Protein AF-A0A7W1MZ88-F1 (afdb_monomer)

Sequence (192 aa):
MRARLLCVLTLPLAVAVLVAGCGGGEGIPPKTAAALVSNLDSVQRGVREGECERTQPTLRRLEQRVRALPSDVNRDVQATLGRGVRKLEQLFKAECKQKPEPVPEPEPEPVAPPPVVTAPEPEPTEPEPEEPTVTEPEEPKPEEPKEPKEPKPEEPKEPKPEEPKEPKPEEPKEPKAGAEGAKGAEGRQANR

Secondary structure (DSSP, 8-state):
--------S-------S-STTS-SS-PPPHHHHHHHHHHHHHHHHHHHTT-HHHHHHHHHHHHHHHHTS-TTS-HHHHHHHHHHHHHHHHHHHHHHHS----PPP-PPPP-PPPP--PPPPPPP-PPPPPPP--PPPPPPP----------------PPP-----PPPPPPPPPP-----------------

Structure (mmCIF, N/CA/C/O backbone):
data_AF-A0A7W1MZ88-F1
#
_entry.id   AF-A0A7W1MZ88-F1
#
loop_
_atom_site.group_PDB
_atom_site.id
_atom_site.type_symbol
_atom_site.label_atom_id
_atom_site.label_alt_id
_atom_site.label_comp_id
_atom_site.label_asym_id
_atom_site.label_entity_id
_atom_site.label_seq_id
_atom_site.pdbx_PDB_ins_code
_atom_site.Cartn_x
_atom_site.Cartn_y
_atom_site.Cartn_z
_atom_site.occupancy
_atom_site.B_iso_or_equiv
_atom_site.auth_seq_id
_atom_site.auth_comp_id
_atom_site.auth_asym_id
_atom_site.auth_atom_id
_atom_site.pdbx_PDB_model_num
ATOM 1 N N . MET A 1 1 ? -27.934 -17.146 24.568 1.00 36.56 1 MET A N 1
ATOM 2 C CA . MET A 1 1 ? -27.239 -18.066 23.638 1.00 36.56 1 MET A CA 1
ATOM 3 C C . MET A 1 1 ? -26.397 -17.197 22.692 1.00 36.56 1 MET A C 1
ATOM 5 O O . MET A 1 1 ? -26.927 -16.724 21.705 1.00 36.56 1 MET A O 1
ATOM 9 N N . ARG A 1 2 ? -25.228 -16.643 23.047 1.00 50.72 2 ARG A N 1
ATOM 10 C CA . ARG A 1 2 ? -23.899 -17.251 23.289 1.00 50.72 2 ARG A CA 1
ATOM 11 C C . ARG A 1 2 ? -23.560 -18.410 22.341 1.00 50.72 2 ARG A C 1
ATOM 13 O O . ARG A 1 2 ? -23.604 -19.563 22.737 1.00 50.72 2 ARG A O 1
ATOM 20 N N . ALA A 1 3 ? -23.236 -18.055 21.099 1.00 45.94 3 ALA A N 1
ATOM 21 C CA . ALA A 1 3 ? -22.536 -18.902 20.132 1.00 45.94 3 ALA A CA 1
ATOM 22 C C . ALA A 1 3 ? -21.630 -18.027 19.247 1.00 45.94 3 ALA A C 1
ATOM 24 O O . ALA A 1 3 ? -21.816 -17.902 18.041 1.00 45.94 3 ALA A O 1
ATOM 25 N N . ARG A 1 4 ? -20.677 -17.346 19.882 1.00 62.78 4 ARG A N 1
ATOM 26 C CA . ARG A 1 4 ? -19.491 -16.786 19.233 1.00 62.78 4 ARG A CA 1
ATOM 27 C C . ARG A 1 4 ? -18.365 -16.860 20.242 1.00 62.78 4 ARG A C 1
ATOM 29 O O 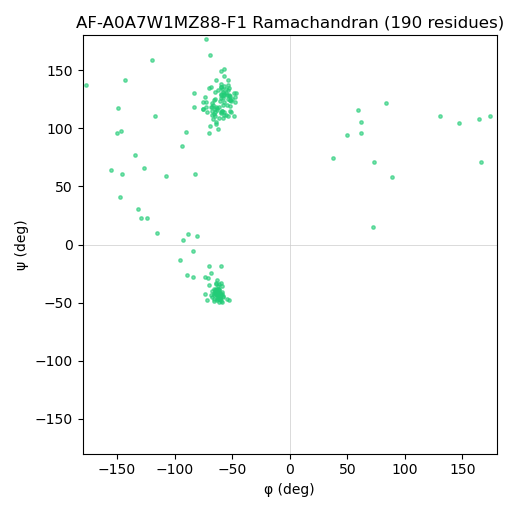. ARG A 1 4 ? -18.314 -16.030 21.135 1.00 62.78 4 ARG A O 1
ATOM 36 N N . LEU A 1 5 ? -17.550 -17.894 20.128 1.00 60.56 5 LEU A N 1
ATOM 37 C CA . LEU A 1 5 ? -16.112 -17.885 20.380 1.00 60.56 5 LEU A CA 1
ATOM 38 C C . LEU A 1 5 ? -15.668 -19.336 20.251 1.00 60.56 5 LEU A C 1
ATOM 40 O O . LEU A 1 5 ? -16.089 -20.155 21.057 1.00 60.56 5 LEU A O 1
ATOM 44 N N . LEU A 1 6 ? -14.917 -19.626 19.191 1.00 52.12 6 LEU A N 1
ATOM 45 C CA . LEU A 1 6 ? -13.893 -20.671 19.058 1.00 52.12 6 LEU A CA 1
ATOM 46 C C . LEU A 1 6 ? -13.585 -20.825 17.558 1.00 52.12 6 LEU A C 1
ATOM 48 O O . LEU A 1 6 ? -13.976 -21.787 16.914 1.00 52.12 6 LEU A O 1
ATOM 52 N N . CYS A 1 7 ? -12.920 -19.818 16.989 1.00 44.38 7 CYS A N 1
ATOM 53 C CA . CYS A 1 7 ? -12.215 -19.930 15.705 1.00 44.38 7 CYS A CA 1
ATOM 54 C C . CYS A 1 7 ? -10.975 -19.019 15.709 1.00 44.38 7 CYS A C 1
ATOM 56 O O . CYS A 1 7 ? -10.684 -18.327 14.741 1.00 44.38 7 CYS A O 1
ATOM 58 N N . VAL A 1 8 ? -10.258 -18.980 16.834 1.00 58.03 8 VAL A N 1
ATOM 59 C CA . VAL A 1 8 ? -8.917 -18.390 16.911 1.00 58.03 8 VAL A CA 1
ATOM 60 C C . VAL A 1 8 ? -8.049 -19.370 17.686 1.00 58.03 8 VAL A C 1
ATOM 62 O O . VAL A 1 8 ? -7.825 -19.212 18.878 1.00 58.03 8 VAL A O 1
ATOM 65 N N . LEU A 1 9 ? -7.637 -20.446 17.024 1.00 53.53 9 LEU A N 1
ATOM 66 C CA . LEU A 1 9 ? -6.569 -21.314 17.504 1.00 53.53 9 LEU A CA 1
ATOM 67 C C . LEU A 1 9 ? -5.853 -21.897 16.283 1.00 53.53 9 LEU A C 1
ATOM 69 O O . LEU A 1 9 ? -6.450 -22.583 15.459 1.00 53.53 9 LEU A O 1
ATOM 73 N N . THR A 1 10 ? -4.571 -21.542 16.203 1.00 50.00 10 THR A N 1
ATOM 74 C CA . THR A 1 10 ? -3.490 -22.172 15.434 1.00 50.00 10 THR A CA 1
ATOM 75 C C . THR A 1 10 ? -3.611 -22.215 13.908 1.00 50.00 10 THR A C 1
ATOM 77 O O . THR A 1 10 ? -4.097 -23.185 13.337 1.00 50.00 10 THR A O 1
ATOM 80 N N . LEU A 1 11 ? -2.987 -21.237 13.241 1.00 47.12 11 LEU A N 1
ATOM 81 C CA . LEU A 1 11 ? -2.369 -21.477 11.932 1.00 47.12 11 LEU A CA 1
ATOM 82 C C . LEU A 1 11 ? -0.888 -21.034 11.919 1.00 47.12 11 LEU A C 1
ATOM 84 O O . LEU A 1 11 ? -0.546 -20.072 11.232 1.00 47.12 11 LEU A O 1
ATOM 88 N N . PRO A 1 12 ? 0.019 -21.676 12.684 1.00 55.66 12 PRO A N 1
ATOM 89 C CA . PRO A 1 12 ? 1.445 -21.459 12.534 1.00 55.66 12 PRO A CA 1
ATOM 90 C C . PRO A 1 12 ? 1.985 -22.531 11.585 1.00 55.66 12 PRO A C 1
ATOM 92 O O . PRO A 1 12 ? 2.404 -23.576 12.053 1.00 55.66 12 PRO A O 1
ATOM 95 N N . LEU A 1 13 ? 1.918 -22.339 10.265 1.00 51.78 13 LEU A N 1
ATOM 96 C CA . LEU A 1 13 ? 2.792 -23.027 9.299 1.00 51.78 13 LEU A CA 1
ATOM 97 C C . LEU A 1 13 ? 2.496 -22.527 7.876 1.00 51.78 13 LEU A C 1
ATOM 99 O O . LEU A 1 13 ? 1.339 -22.433 7.484 1.00 51.78 13 LEU A O 1
ATOM 103 N N . ALA A 1 14 ? 3.562 -22.300 7.103 1.00 49.44 14 ALA A N 1
ATOM 104 C CA . ALA A 1 14 ? 3.593 -21.990 5.666 1.00 49.44 14 ALA A CA 1
ATOM 105 C C . ALA A 1 14 ? 3.506 -20.508 5.231 1.00 49.44 14 ALA A C 1
ATOM 107 O O . ALA A 1 14 ? 2.707 -20.144 4.374 1.00 49.44 14 ALA A O 1
ATOM 108 N N . VAL A 1 15 ? 4.444 -19.670 5.692 1.00 53.75 15 VAL A N 1
ATOM 109 C CA . VAL A 1 15 ? 4.858 -18.456 4.946 1.00 53.75 15 VAL A CA 1
ATOM 110 C C . VAL A 1 15 ? 6.259 -18.673 4.360 1.00 53.75 15 VAL A C 1
ATOM 112 O O . VAL A 1 15 ? 7.204 -17.968 4.683 1.00 53.75 15 VAL A O 1
ATOM 115 N N . ALA A 1 16 ? 6.412 -19.699 3.519 1.00 54.75 16 ALA A N 1
ATOM 116 C CA . ALA A 1 16 ? 7.672 -19.995 2.822 1.00 54.75 16 ALA A CA 1
ATOM 117 C C . ALA A 1 16 ? 7.498 -20.194 1.301 1.00 54.75 16 ALA A C 1
ATOM 119 O O . ALA A 1 16 ? 8.321 -20.849 0.673 1.00 54.75 16 ALA A 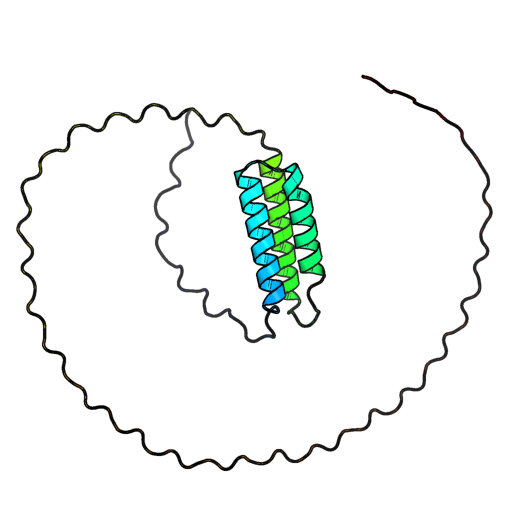O 1
ATOM 120 N N . VAL A 1 17 ? 6.433 -19.653 0.684 1.00 52.03 17 VAL A N 1
ATOM 121 C CA . VAL A 1 17 ? 6.152 -19.867 -0.759 1.00 52.03 17 VAL A CA 1
ATOM 122 C C . VAL A 1 17 ? 5.824 -18.575 -1.530 1.00 52.03 17 VAL A C 1
ATOM 124 O O . VAL A 1 17 ? 5.094 -18.598 -2.510 1.00 52.03 17 VAL A O 1
ATOM 127 N N . LEU A 1 18 ? 6.368 -17.415 -1.145 1.00 50.66 18 LEU A N 1
ATOM 128 C CA . LEU A 1 18 ? 6.154 -16.165 -1.909 1.00 50.66 18 LEU A CA 1
ATOM 129 C C . LEU A 1 18 ? 7.436 -15.456 -2.367 1.00 50.66 18 LEU A C 1
ATOM 131 O O . LEU A 1 18 ? 7.402 -14.269 -2.670 1.00 50.66 18 LEU A O 1
ATOM 135 N N . VAL A 1 19 ? 8.559 -16.172 -2.489 1.00 50.56 19 VAL A N 1
ATOM 136 C CA . VAL A 1 19 ? 9.793 -15.589 -3.061 1.00 50.56 19 VAL A CA 1
ATOM 137 C C . VAL A 1 19 ? 9.944 -15.880 -4.565 1.00 50.56 19 VAL A C 1
ATOM 139 O O . VAL A 1 19 ? 10.683 -15.187 -5.251 1.00 50.56 19 VAL A O 1
ATOM 142 N N . ALA A 1 20 ? 9.166 -16.805 -5.140 1.00 46.00 20 ALA A N 1
ATOM 143 C CA . ALA A 1 20 ? 9.230 -17.123 -6.577 1.00 46.00 20 ALA A CA 1
ATOM 144 C C . ALA A 1 20 ? 8.460 -16.142 -7.495 1.00 46.00 20 ALA A C 1
ATOM 146 O O . ALA A 1 20 ? 8.331 -16.387 -8.690 1.00 46.00 20 ALA A O 1
ATOM 147 N N . GLY A 1 21 ? 7.934 -15.036 -6.957 1.00 46.53 21 GLY A N 1
ATOM 148 C CA . GLY A 1 21 ? 7.133 -14.054 -7.703 1.00 46.53 21 GLY A CA 1
ATOM 149 C C . GLY A 1 21 ? 7.753 -12.661 -7.822 1.00 46.53 21 GLY A C 1
ATOM 150 O O . GLY A 1 21 ? 7.061 -11.732 -8.239 1.00 46.53 21 GLY A O 1
ATOM 151 N N . CYS A 1 22 ? 9.019 -12.476 -7.434 1.00 51.16 22 CYS A N 1
ATOM 152 C CA . CYS A 1 22 ? 9.681 -11.180 -7.550 1.00 51.16 22 CYS A CA 1
ATOM 153 C C . CYS A 1 22 ? 10.377 -11.049 -8.913 1.00 51.16 22 CYS A C 1
ATOM 155 O O . CYS A 1 22 ? 11.501 -11.498 -9.097 1.00 51.16 22 CYS A O 1
ATOM 157 N N . GLY A 1 23 ? 9.688 -10.408 -9.859 1.00 51.81 23 GLY A N 1
ATOM 158 C CA . GLY A 1 23 ? 10.332 -9.445 -10.755 1.00 51.81 23 GLY A CA 1
ATOM 159 C C . GLY A 1 23 ? 11.249 -9.996 -11.847 1.00 51.81 23 GLY A C 1
ATOM 160 O O . GLY A 1 23 ? 12.445 -9.745 -11.829 1.00 51.81 23 GLY A O 1
ATOM 161 N N . GLY A 1 24 ? 10.670 -10.636 -12.862 1.00 55.53 24 GLY A N 1
ATOM 162 C CA . GLY A 1 24 ? 11.299 -10.746 -14.188 1.00 55.53 24 GLY A CA 1
ATOM 163 C C . GLY A 1 24 ? 10.888 -9.635 -15.167 1.00 55.53 24 GLY A C 1
ATOM 164 O O . GLY A 1 24 ? 11.236 -9.700 -16.338 1.00 55.53 24 GLY A O 1
ATOM 165 N N . GLY A 1 25 ? 10.097 -8.654 -14.722 1.00 65.75 25 GLY A N 1
ATOM 166 C CA . GLY A 1 25 ? 9.625 -7.537 -15.543 1.00 65.75 25 GLY A CA 1
ATOM 167 C C . GLY A 1 25 ? 10.080 -6.198 -14.979 1.00 65.75 25 GLY A C 1
ATOM 168 O O . GLY A 1 25 ? 10.389 -6.109 -13.789 1.00 65.75 25 GLY A O 1
ATOM 169 N N . GLU A 1 26 ? 10.097 -5.167 -15.827 1.00 76.31 26 GLU A N 1
ATOM 170 C CA . GLU A 1 26 ? 10.348 -3.784 -15.417 1.00 76.31 26 GLU A CA 1
ATOM 171 C C . GLU A 1 26 ? 9.485 -3.427 -14.200 1.00 76.31 26 GLU A C 1
ATOM 173 O O . GLU A 1 26 ? 8.250 -3.417 -14.232 1.00 76.31 26 GLU A O 1
ATOM 178 N N . GLY A 1 27 ? 10.166 -3.253 -13.067 1.00 80.31 27 GLY A N 1
ATOM 179 C CA . GLY A 1 27 ? 9.532 -3.045 -11.777 1.00 80.31 27 GLY A CA 1
ATOM 180 C C . GLY A 1 27 ? 8.846 -1.685 -11.691 1.00 80.31 27 GLY A C 1
ATOM 181 O O . GLY A 1 27 ? 9.133 -0.752 -12.439 1.00 80.31 27 GLY A O 1
ATOM 182 N N . ILE A 1 28 ? 7.951 -1.546 -10.713 1.00 84.44 28 ILE A N 1
ATOM 183 C CA . ILE A 1 28 ? 7.371 -0.244 -10.377 1.00 84.44 28 ILE A CA 1
ATOM 184 C C . ILE A 1 28 ? 8.520 0.700 -9.984 1.00 84.44 28 ILE A C 1
ATOM 186 O O . ILE A 1 28 ? 9.307 0.340 -9.104 1.00 84.44 28 ILE A O 1
ATOM 190 N N . PRO A 1 29 ? 8.608 1.916 -10.561 1.00 87.62 29 PRO A N 1
ATOM 191 C CA . PRO A 1 29 ? 9.656 2.860 -10.202 1.00 87.62 2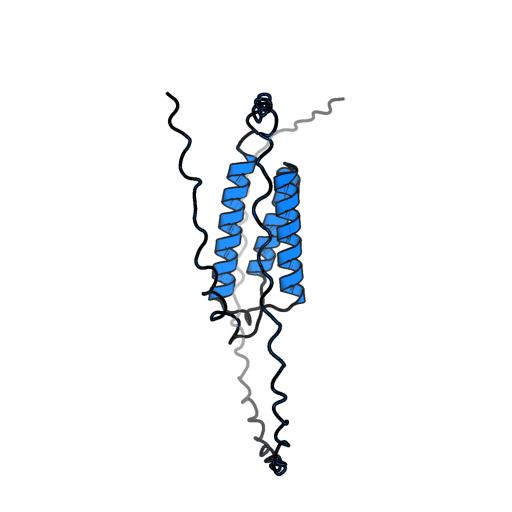9 PRO A CA 1
ATOM 192 C C . PRO A 1 29 ? 9.687 3.105 -8.684 1.00 87.62 29 PRO A C 1
ATOM 194 O O . PRO A 1 29 ? 8.626 3.310 -8.081 1.00 87.62 29 PRO A O 1
ATOM 197 N N . PRO A 1 30 ? 10.870 3.156 -8.044 1.00 89.75 30 PRO A N 1
ATOM 198 C CA . PRO A 1 30 ? 10.988 3.198 -6.582 1.00 89.75 30 PRO A CA 1
ATOM 199 C C . PRO A 1 30 ? 10.277 4.409 -5.966 1.00 89.75 30 PRO A C 1
ATOM 201 O O . PRO A 1 30 ? 9.631 4.300 -4.926 1.00 89.75 30 PRO A O 1
ATOM 204 N N . LYS A 1 31 ? 10.304 5.559 -6.654 1.00 89.88 31 LYS A N 1
ATOM 205 C CA . LYS A 1 31 ? 9.578 6.773 -6.245 1.00 89.88 31 LYS A CA 1
ATOM 206 C C . LYS A 1 31 ? 8.062 6.552 -6.192 1.00 89.88 31 LYS A C 1
ATOM 208 O O . LYS A 1 31 ? 7.390 7.039 -5.285 1.00 89.88 31 LYS A O 1
ATOM 213 N N . THR A 1 32 ? 7.521 5.807 -7.152 1.00 91.38 32 THR A N 1
ATOM 214 C CA . THR A 1 32 ? 6.090 5.498 -7.236 1.00 91.38 32 THR A CA 1
ATOM 215 C C . THR A 1 32 ? 5.685 4.485 -6.173 1.00 91.38 32 THR A C 1
ATOM 217 O O . THR A 1 32 ? 4.664 4.678 -5.512 1.00 91.38 32 THR A O 1
ATOM 220 N N . ALA A 1 33 ? 6.505 3.453 -5.955 1.00 92.38 33 ALA A N 1
ATOM 221 C CA . ALA A 1 33 ? 6.299 2.474 -4.891 1.00 92.38 33 ALA A CA 1
ATOM 222 C C . ALA A 1 33 ? 6.289 3.141 -3.505 1.00 92.38 33 ALA A C 1
ATOM 224 O O . ALA A 1 33 ? 5.338 2.960 -2.745 1.00 92.38 33 ALA A O 1
ATOM 225 N N . ALA A 1 34 ? 7.272 3.998 -3.213 1.00 94.06 34 ALA A N 1
ATOM 226 C CA . ALA A 1 34 ? 7.328 4.749 -1.958 1.00 94.06 34 ALA A CA 1
ATOM 227 C C . ALA A 1 34 ? 6.082 5.631 -1.751 1.00 94.06 34 ALA A C 1
ATOM 229 O O . ALA A 1 34 ? 5.514 5.670 -0.658 1.00 94.06 34 ALA A O 1
ATOM 230 N N . ALA A 1 35 ? 5.598 6.291 -2.810 1.00 93.31 35 ALA A N 1
ATOM 231 C CA . ALA A 1 35 ? 4.378 7.090 -2.742 1.00 93.31 35 ALA A CA 1
ATOM 232 C C . ALA A 1 35 ? 3.120 6.238 -2.490 1.00 93.31 35 ALA A C 1
ATOM 234 O O . ALA A 1 35 ? 2.230 6.665 -1.755 1.00 93.31 35 ALA A O 1
ATOM 235 N N . LEU A 1 36 ? 3.016 5.044 -3.083 1.00 93.81 36 LEU A N 1
ATOM 236 C CA . LEU A 1 36 ? 1.912 4.109 -2.827 1.00 93.81 36 LEU A CA 1
ATOM 237 C C . LEU A 1 36 ? 1.905 3.657 -1.360 1.00 93.81 36 LEU A C 1
ATOM 239 O O . LEU A 1 36 ? 0.866 3.748 -0.708 1.00 93.81 36 LEU A O 1
ATOM 243 N N . VAL A 1 37 ? 3.065 3.255 -0.831 1.00 95.62 37 VAL A N 1
ATOM 244 C CA . VAL A 1 37 ? 3.223 2.827 0.570 1.00 95.62 37 VAL A CA 1
ATOM 245 C C . VAL A 1 37 ? 2.862 3.954 1.538 1.00 95.62 37 VAL A C 1
ATOM 247 O O . VAL A 1 37 ? 2.079 3.743 2.457 1.00 95.62 37 VAL A O 1
ATOM 250 N N . SER A 1 38 ? 3.345 5.174 1.295 1.00 96.31 38 SER A N 1
ATOM 251 C CA . SER A 1 38 ? 3.030 6.334 2.140 1.00 96.31 38 SER A CA 1
ATOM 252 C C . SER A 1 38 ? 1.528 6.671 2.166 1.00 96.31 38 SER A C 1
ATOM 254 O O . SER A 1 38 ? 0.981 7.002 3.222 1.00 96.31 38 SER A O 1
ATOM 256 N N . ASN A 1 39 ? 0.829 6.542 1.031 1.00 94.69 39 ASN A N 1
ATOM 257 C CA . ASN A 1 39 ? -0.626 6.723 0.990 1.00 94.69 39 ASN A CA 1
ATOM 258 C C . ASN A 1 39 ? -1.363 5.612 1.756 1.00 94.69 39 ASN A C 1
ATOM 260 O O . ASN A 1 39 ? -2.333 5.911 2.448 1.00 94.69 39 ASN A O 1
ATOM 264 N N . LEU A 1 40 ? -0.916 4.353 1.657 1.00 95.50 40 LEU A N 1
ATOM 265 C CA . LEU A 1 40 ? -1.501 3.237 2.413 1.00 95.50 40 LEU A CA 1
ATOM 266 C C . LEU A 1 40 ? -1.323 3.418 3.924 1.00 95.50 40 LEU A C 1
ATOM 268 O O . LEU A 1 40 ? -2.285 3.238 4.666 1.00 95.50 40 LEU A O 1
ATOM 272 N N . ASP A 1 41 ? -0.141 3.844 4.369 1.00 96.19 41 ASP A N 1
ATOM 273 C CA . ASP A 1 41 ? 0.129 4.124 5.784 1.00 96.19 41 ASP A CA 1
ATOM 274 C C . ASP A 1 41 ? -0.735 5.284 6.314 1.00 96.19 41 ASP A C 1
ATOM 276 O O . ASP A 1 41 ? -1.294 5.216 7.410 1.00 96.19 41 ASP A O 1
ATOM 280 N N . SER A 1 42 ? -0.944 6.317 5.489 1.00 94.81 42 SER A N 1
ATOM 281 C CA . SER A 1 42 ? -1.860 7.421 5.813 1.00 94.81 42 SER A CA 1
ATOM 282 C C . SER A 1 42 ? -3.310 6.941 5.953 1.00 94.81 42 SER A C 1
ATOM 284 O O . SER A 1 42 ? -4.014 7.367 6.866 1.00 94.81 42 SER A O 1
ATOM 286 N N . VAL A 1 43 ? -3.759 6.028 5.081 1.00 95.00 43 VAL A N 1
ATOM 287 C CA . VAL A 1 43 ? -5.098 5.420 5.178 1.00 95.00 43 VAL A CA 1
ATOM 288 C C . VAL A 1 43 ? -5.222 4.566 6.434 1.00 95.00 43 VAL A C 1
ATOM 290 O O . VAL A 1 43 ? -6.226 4.656 7.135 1.00 95.00 43 VAL A O 1
ATOM 293 N N . GLN A 1 44 ? -4.208 3.763 6.746 1.00 93.62 44 GLN A N 1
ATOM 294 C CA . GLN A 1 44 ? -4.207 2.910 7.930 1.00 93.62 44 GLN A CA 1
ATOM 295 C C . GLN A 1 44 ? -4.280 3.725 9.225 1.00 93.62 44 GLN A C 1
ATOM 297 O O . GLN A 1 44 ? -5.051 3.370 10.119 1.00 93.62 44 GLN A O 1
ATOM 302 N N . ARG A 1 45 ? -3.516 4.821 9.324 1.00 95.06 45 ARG A N 1
ATOM 303 C CA . ARG A 1 45 ? -3.603 5.748 10.463 1.00 95.06 45 ARG A CA 1
ATOM 304 C C . ARG A 1 45 ? -4.984 6.380 10.575 1.00 95.06 45 ARG A C 1
ATOM 306 O O . ARG A 1 45 ? -5.602 6.265 11.626 1.00 95.06 45 ARG A O 1
ATOM 313 N N . GLY A 1 46 ? -5.512 6.920 9.479 1.00 93.50 46 GLY A N 1
ATOM 314 C CA . GLY A 1 46 ? -6.836 7.535 9.487 1.00 93.50 46 GLY A CA 1
ATOM 315 C C . GLY A 1 46 ? -7.969 6.567 9.853 1.00 93.50 46 GLY A C 1
ATOM 316 O O . GLY A 1 46 ? -8.903 6.958 10.543 1.00 93.50 46 GLY A O 1
ATOM 317 N N . VAL A 1 47 ? -7.874 5.284 9.479 1.00 92.00 47 VAL A N 1
ATOM 318 C CA . VAL A 1 47 ? -8.828 4.249 9.928 1.00 92.00 47 VAL A CA 1
ATOM 319 C C . VAL A 1 47 ? -8.708 3.986 11.428 1.00 92.00 47 VAL A C 1
ATOM 321 O O . VAL A 1 47 ? -9.726 3.930 12.111 1.00 92.00 47 VAL A O 1
ATOM 324 N N . ARG A 1 48 ? -7.484 3.848 11.955 1.00 90.62 48 ARG A N 1
ATOM 325 C CA . ARG A 1 48 ? -7.256 3.625 13.395 1.00 90.62 48 ARG A CA 1
ATOM 326 C C . ARG A 1 48 ? -7.747 4.786 14.254 1.00 90.62 48 ARG A C 1
ATOM 328 O O . ARG A 1 48 ? -8.240 4.560 15.351 1.00 90.62 48 ARG A O 1
ATOM 335 N N . GLU A 1 49 ? -7.611 6.005 13.750 1.00 93.88 49 GLU A N 1
ATOM 336 C CA . GLU A 1 49 ? -8.042 7.231 14.425 1.00 93.88 49 GLU A CA 1
ATOM 337 C C . GLU A 1 49 ? -9.539 7.535 14.207 1.00 93.88 49 GLU A C 1
ATOM 339 O O . GLU A 1 49 ? -10.071 8.471 14.797 1.00 93.88 49 GLU A O 1
ATOM 344 N N . GLY A 1 50 ? -10.243 6.753 13.376 1.00 92.19 50 GLY A N 1
ATOM 345 C CA . GLY A 1 50 ? -11.655 6.978 13.048 1.00 92.19 50 GLY A CA 1
ATOM 346 C C . GLY A 1 50 ? -11.906 8.190 12.137 1.00 92.19 50 GLY A C 1
ATOM 347 O O . GLY A 1 50 ? -13.043 8.641 11.992 1.00 92.19 50 GLY A O 1
ATOM 348 N N . GLU A 1 51 ? -10.871 8.724 11.486 1.00 95.62 51 GLU A N 1
ATOM 349 C CA . GLU A 1 51 ? -10.930 9.904 10.619 1.00 95.62 51 GLU A CA 1
ATOM 350 C C . GLU A 1 51 ? -11.405 9.571 9.193 1.00 95.62 51 GLU A C 1
ATOM 352 O O . GLU A 1 51 ? -10.720 9.789 8.183 1.00 95.62 51 GLU A O 1
ATOM 357 N N . CYS A 1 52 ? -12.620 9.041 9.091 1.00 94.12 52 CYS A N 1
ATOM 358 C CA . CYS A 1 52 ? -13.183 8.553 7.834 1.00 94.12 52 CYS A CA 1
ATOM 359 C C . CYS A 1 52 ? -13.301 9.632 6.738 1.00 94.12 52 CYS A C 1
ATOM 361 O O . CYS A 1 52 ? -12.935 9.412 5.581 1.00 94.12 52 CYS A O 1
ATOM 363 N N . GLU A 1 53 ? -13.752 10.829 7.110 1.00 94.62 53 GLU A N 1
ATOM 364 C CA . GLU A 1 53 ? -13.907 11.974 6.201 1.00 94.62 53 GLU A CA 1
ATOM 365 C C . GLU A 1 53 ? -12.558 12.446 5.628 1.00 94.62 53 GLU A C 1
ATOM 367 O O . GLU A 1 53 ? -12.426 12.697 4.429 1.00 94.62 53 GLU A O 1
ATOM 372 N N . ARG A 1 54 ? -11.515 12.505 6.469 1.00 93.88 54 ARG A N 1
ATOM 373 C CA . ARG A 1 54 ? -10.171 12.957 6.064 1.00 93.88 54 ARG A CA 1
ATOM 374 C C . ARG A 1 54 ? -9.435 11.922 5.219 1.00 93.88 54 ARG A C 1
ATOM 376 O O . ARG A 1 54 ? -8.626 12.284 4.365 1.00 93.88 54 ARG A O 1
ATOM 383 N N . THR A 1 55 ? -9.746 10.643 5.408 1.00 96.06 55 THR A N 1
ATOM 384 C CA . THR A 1 55 ? -9.063 9.534 4.728 1.00 96.06 55 THR A CA 1
ATOM 385 C C . THR A 1 55 ? -9.626 9.242 3.333 1.00 96.06 55 THR A C 1
ATOM 387 O O . THR A 1 55 ? -8.890 8.812 2.438 1.00 96.06 55 THR A O 1
ATOM 390 N N . GLN A 1 56 ? -10.908 9.534 3.088 1.00 95.56 56 GLN A N 1
ATOM 391 C CA . GLN A 1 56 ? -11.548 9.331 1.785 1.00 95.56 56 GLN A CA 1
ATOM 392 C C . GLN A 1 56 ? -10.798 9.973 0.589 1.00 95.56 56 GLN A C 1
ATOM 394 O O . GLN A 1 56 ? -10.599 9.284 -0.419 1.00 95.56 56 GLN A O 1
ATOM 399 N N . PRO A 1 57 ? -10.357 11.250 0.627 1.00 95.94 57 PRO A N 1
ATOM 400 C CA . PRO A 1 57 ? -9.608 11.835 -0.487 1.00 95.94 57 PRO A CA 1
ATOM 401 C C . PRO A 1 57 ? -8.261 11.139 -0.732 1.00 95.94 57 PRO A C 1
ATOM 403 O O . PRO A 1 57 ? -7.832 11.053 -1.886 1.00 95.94 57 PRO A O 1
ATOM 406 N N . THR A 1 58 ? -7.613 10.599 0.304 1.00 96.12 58 THR A N 1
ATOM 407 C CA . THR A 1 58 ? -6.359 9.837 0.175 1.00 96.12 58 THR A CA 1
ATOM 408 C C . THR A 1 58 ? -6.579 8.536 -0.594 1.00 96.12 58 THR A C 1
ATOM 410 O O . THR A 1 58 ? -5.810 8.239 -1.509 1.00 96.12 58 THR A O 1
ATOM 413 N N . LEU A 1 59 ? -7.675 7.813 -0.327 1.00 96.19 59 LEU A N 1
ATOM 414 C CA . LEU A 1 59 ? -8.059 6.625 -1.105 1.00 96.19 59 LEU A CA 1
ATOM 415 C C . LEU A 1 59 ? -8.303 6.950 -2.588 1.00 96.19 59 LEU A C 1
ATOM 417 O O . LEU A 1 59 ? -7.833 6.221 -3.462 1.00 96.19 59 LEU A O 1
ATOM 421 N N . ARG A 1 60 ? -8.966 8.074 -2.894 1.00 95.69 60 ARG A N 1
ATOM 422 C CA . ARG A 1 60 ? -9.172 8.509 -4.291 1.00 95.69 60 ARG A CA 1
ATOM 423 C C . ARG A 1 60 ? -7.852 8.831 -4.993 1.00 95.69 60 ARG A C 1
ATOM 425 O O . ARG A 1 60 ? -7.659 8.437 -6.142 1.00 95.69 60 ARG A O 1
ATOM 432 N N . ARG A 1 61 ? -6.923 9.516 -4.311 1.00 95.44 61 ARG A N 1
ATOM 433 C CA . ARG A 1 61 ? -5.577 9.793 -4.851 1.00 95.44 61 ARG A CA 1
ATOM 434 C C . ARG A 1 61 ? -4.784 8.507 -5.071 1.00 95.44 61 ARG A C 1
ATOM 436 O O . ARG A 1 61 ? -4.077 8.403 -6.070 1.00 95.44 61 ARG A O 1
ATOM 443 N N . LEU A 1 62 ? -4.904 7.538 -4.163 1.00 96.19 62 LEU A N 1
ATOM 444 C CA . LEU A 1 62 ? -4.276 6.227 -4.299 1.00 96.19 62 LEU A CA 1
ATOM 445 C C . LEU A 1 62 ? -4.779 5.513 -5.562 1.00 96.19 62 LEU A C 1
ATOM 447 O O . LEU A 1 62 ? -3.971 5.052 -6.365 1.00 96.19 62 LEU A O 1
ATOM 451 N N . GLU A 1 63 ? -6.093 5.494 -5.788 1.00 96.06 63 GLU A N 1
ATOM 452 C CA . GLU A 1 63 ? -6.678 4.904 -6.996 1.00 96.06 63 GLU A CA 1
ATOM 453 C C . GLU A 1 63 ? -6.218 5.622 -8.275 1.00 96.06 63 GLU A C 1
ATOM 455 O O . GLU A 1 63 ? -5.817 4.969 -9.240 1.00 96.06 63 GLU A O 1
ATOM 460 N N . GLN A 1 64 ? -6.222 6.960 -8.279 1.00 96.38 64 GLN A N 1
ATOM 461 C CA . GLN A 1 64 ? -5.729 7.755 -9.409 1.00 96.38 64 GLN A CA 1
ATOM 462 C C . GLN A 1 64 ? -4.263 7.4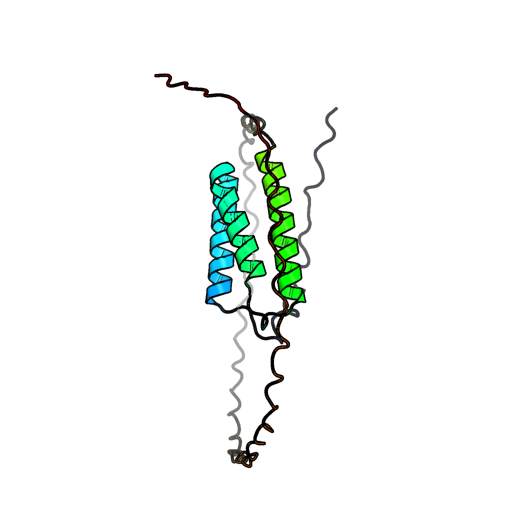45 -9.725 1.00 96.38 64 GLN A C 1
ATOM 464 O O . GLN A 1 64 ? -3.923 7.273 -10.892 1.00 96.38 64 GLN A O 1
ATOM 469 N N . ARG A 1 65 ? -3.403 7.308 -8.706 1.00 95.56 65 ARG A N 1
ATOM 470 C CA . ARG A 1 65 ? -1.987 6.946 -8.887 1.00 95.56 65 ARG A CA 1
ATOM 471 C C . ARG A 1 65 ? -1.816 5.556 -9.485 1.00 95.56 65 ARG A C 1
ATOM 473 O O . ARG A 1 65 ? -0.976 5.397 -10.360 1.00 95.56 65 ARG A O 1
ATOM 480 N N . VAL A 1 66 ? -2.613 4.577 -9.054 1.00 96.00 66 VAL A N 1
ATOM 481 C CA . VAL A 1 66 ? -2.584 3.225 -9.636 1.00 96.00 66 VAL A CA 1
ATOM 482 C C . VAL A 1 66 ? -3.018 3.246 -11.105 1.00 96.00 66 VAL A C 1
ATOM 484 O O . VAL A 1 66 ? -2.409 2.573 -11.932 1.00 96.00 66 VAL A O 1
ATOM 487 N N . ARG A 1 67 ? -4.032 4.044 -11.458 1.00 95.25 67 ARG A N 1
ATOM 488 C CA . ARG A 1 67 ? -4.475 4.206 -12.856 1.00 95.25 67 ARG A CA 1
ATOM 489 C C . ARG A 1 67 ? -3.485 4.993 -13.719 1.00 95.25 67 ARG A C 1
ATOM 491 O O . ARG A 1 67 ? -3.441 4.773 -14.922 1.00 95.25 67 ARG A O 1
ATOM 498 N N . ALA A 1 68 ? -2.720 5.897 -13.110 1.00 95.44 68 ALA A N 1
ATOM 499 C CA . ALA A 1 68 ? -1.695 6.707 -13.764 1.00 95.44 68 ALA A CA 1
ATOM 500 C C . ALA A 1 68 ? -0.312 6.032 -13.791 1.00 95.44 68 ALA A C 1
ATOM 502 O O . ALA A 1 68 ? 0.675 6.684 -14.131 1.00 95.44 68 ALA A O 1
ATOM 503 N N . LEU A 1 69 ? -0.215 4.753 -13.405 1.00 95.06 69 LEU A N 1
ATOM 504 C CA . LEU A 1 69 ? 1.030 4.006 -13.545 1.00 95.06 69 LEU A CA 1
ATOM 505 C C . LEU A 1 69 ? 1.447 3.964 -15.024 1.00 95.06 69 LEU A C 1
ATOM 507 O O . LEU A 1 69 ? 0.588 3.770 -15.891 1.00 95.06 69 LEU A O 1
ATOM 511 N N . PRO A 1 70 ? 2.749 4.137 -15.318 1.00 92.62 70 PRO A N 1
ATOM 512 C CA . PRO A 1 70 ? 3.243 4.106 -16.688 1.00 92.62 70 PRO A CA 1
ATOM 513 C C . PRO A 1 70 ? 2.935 2.755 -17.334 1.00 92.62 70 PRO A C 1
ATOM 515 O O . PRO A 1 70 ? 2.875 1.727 -16.653 1.00 92.62 70 PRO A O 1
ATOM 518 N N . SER A 1 71 ? 2.725 2.761 -18.651 1.00 92.31 71 SER A N 1
ATOM 519 C CA . SER A 1 71 ? 2.395 1.563 -19.437 1.00 92.31 71 SER A CA 1
ATOM 520 C C . SER A 1 71 ? 3.459 0.471 -19.373 1.00 92.31 71 SER A C 1
ATOM 522 O O . SER A 1 71 ? 3.133 -0.677 -19.661 1.00 92.31 71 SER A O 1
ATOM 524 N N . ASP A 1 72 ? 4.679 0.828 -18.973 1.00 91.12 72 ASP A N 1
ATOM 525 C CA . ASP A 1 72 ? 5.814 -0.081 -18.793 1.00 91.12 72 ASP A CA 1
ATOM 526 C C . ASP A 1 72 ? 5.591 -1.040 -17.610 1.00 91.12 72 ASP A C 1
ATOM 528 O O . ASP A 1 72 ? 6.109 -2.154 -17.585 1.00 91.12 72 ASP A O 1
ATOM 532 N N . VAL A 1 73 ? 4.745 -0.659 -16.641 1.00 92.00 73 VAL A N 1
ATOM 533 C CA . VAL A 1 73 ? 4.306 -1.579 -15.585 1.00 92.00 73 VAL A CA 1
ATOM 534 C C . VAL A 1 73 ? 3.318 -2.579 -16.178 1.00 92.00 73 VAL A C 1
ATOM 536 O O . VAL A 1 73 ? 2.284 -2.193 -16.729 1.00 92.00 73 VAL A O 1
ATOM 539 N N . ASN A 1 74 ? 3.594 -3.869 -15.978 1.00 91.75 74 ASN A N 1
ATOM 540 C CA . ASN A 1 74 ? 2.758 -4.969 -16.451 1.00 91.75 74 ASN A CA 1
ATOM 541 C C . ASN A 1 74 ? 1.258 -4.735 -16.148 1.00 91.75 74 ASN A C 1
ATOM 543 O O . ASN A 1 74 ? 0.861 -4.414 -15.021 1.00 91.75 74 ASN A O 1
ATOM 547 N N . ARG A 1 75 ? 0.411 -4.911 -17.169 1.00 92.88 75 ARG A N 1
ATOM 548 C CA . ARG A 1 75 ? -1.035 -4.646 -17.091 1.00 92.88 75 ARG A CA 1
ATOM 549 C C . ARG A 1 75 ? -1.744 -5.484 -16.033 1.00 92.88 75 ARG A C 1
ATOM 551 O O . ARG A 1 75 ? -2.652 -4.967 -15.381 1.00 92.88 75 ARG A O 1
ATOM 558 N N . ASP A 1 76 ? -1.300 -6.713 -15.792 1.00 91.69 76 ASP A N 1
ATOM 559 C CA . ASP A 1 76 ? -1.866 -7.572 -14.752 1.00 91.69 76 ASP A CA 1
ATOM 560 C C . ASP A 1 76 ? -1.526 -7.064 -13.352 1.00 91.69 76 ASP A C 1
ATOM 562 O O . ASP A 1 76 ? -2.366 -7.124 -12.447 1.00 91.69 76 ASP A O 1
ATOM 566 N N . VAL A 1 77 ? -0.332 -6.488 -13.174 1.00 92.44 77 VAL A N 1
ATOM 567 C CA . VAL A 1 77 ? 0.073 -5.837 -11.920 1.00 92.44 77 VAL A CA 1
ATOM 568 C C . VAL A 1 77 ? -0.785 -4.597 -11.680 1.00 92.44 77 VAL A C 1
ATOM 570 O O . VAL A 1 77 ? -1.374 -4.468 -10.605 1.00 92.44 77 VAL A O 1
ATOM 573 N N . GLN A 1 78 ? -0.948 -3.729 -12.684 1.00 93.75 78 GLN A N 1
ATOM 574 C CA . GLN A 1 78 ? -1.832 -2.558 -12.581 1.00 93.75 78 GLN A CA 1
ATOM 575 C C . GLN A 1 78 ? -3.279 -2.965 -12.258 1.00 93.75 78 GLN A C 1
ATOM 577 O O . GLN A 1 78 ? -3.912 -2.390 -11.367 1.00 93.75 78 GLN A O 1
ATOM 582 N N . ALA A 1 79 ? -3.803 -3.988 -12.940 1.00 94.62 79 ALA A N 1
ATOM 583 C CA . ALA A 1 79 ? -5.151 -4.500 -12.712 1.00 94.62 79 ALA A CA 1
ATOM 584 C C . ALA A 1 79 ? -5.312 -5.084 -11.301 1.00 94.62 79 ALA A C 1
ATOM 586 O O . ALA A 1 79 ? -6.327 -4.838 -10.642 1.00 94.62 79 ALA A O 1
ATOM 587 N N . THR A 1 80 ? -4.311 -5.821 -10.816 1.00 95.31 80 THR A N 1
ATOM 588 C CA . THR A 1 80 ? -4.296 -6.410 -9.469 1.00 95.31 80 THR A CA 1
ATOM 589 C C . THR A 1 80 ? -4.253 -5.334 -8.393 1.00 95.31 80 THR A C 1
ATOM 591 O O . THR A 1 80 ? -5.092 -5.356 -7.490 1.00 95.31 80 THR A O 1
ATOM 594 N N . LEU A 1 81 ? -3.372 -4.339 -8.530 1.00 95.25 81 LEU A N 1
ATOM 595 C CA . LEU A 1 81 ? -3.331 -3.175 -7.642 1.00 95.25 81 LEU A CA 1
ATOM 596 C C . LEU A 1 81 ? -4.674 -2.436 -7.647 1.00 95.25 81 LEU A C 1
ATOM 598 O O . LEU A 1 81 ? -5.220 -2.126 -6.589 1.00 95.25 81 LEU A O 1
ATOM 602 N N . GLY A 1 82 ? -5.267 -2.229 -8.825 1.00 96.19 82 GLY A N 1
ATOM 603 C CA . GLY A 1 82 ? -6.568 -1.576 -8.959 1.00 96.19 82 GLY A CA 1
ATOM 604 C C . GLY A 1 82 ? -7.719 -2.364 -8.322 1.00 96.19 82 GLY A C 1
ATOM 605 O O . GLY A 1 82 ? -8.658 -1.767 -7.792 1.00 96.19 82 GLY A O 1
ATOM 606 N N . ARG A 1 83 ? -7.685 -3.704 -8.348 1.00 97.81 83 ARG A N 1
ATOM 607 C CA . ARG A 1 83 ? -8.642 -4.543 -7.599 1.00 97.81 83 ARG A CA 1
ATOM 608 C C . ARG A 1 83 ? -8.418 -4.429 -6.091 1.00 97.81 83 ARG A C 1
ATOM 610 O O . ARG A 1 83 ? -9.392 -4.263 -5.360 1.00 97.81 83 ARG A O 1
ATOM 617 N N . GLY A 1 84 ? -7.162 -4.458 -5.645 1.00 96.81 84 GLY A N 1
ATOM 618 C CA . GLY A 1 84 ? -6.790 -4.308 -4.237 1.00 96.81 84 GLY A CA 1
ATOM 619 C C . GLY A 1 84 ? -7.271 -2.985 -3.640 1.00 96.81 84 GLY A C 1
ATOM 620 O O . GLY A 1 84 ? -7.961 -2.991 -2.624 1.00 96.81 84 GLY A O 1
ATOM 621 N N . VAL A 1 85 ? -7.009 -1.860 -4.315 1.00 97.12 85 VAL A N 1
ATOM 622 C CA . VAL A 1 85 ? -7.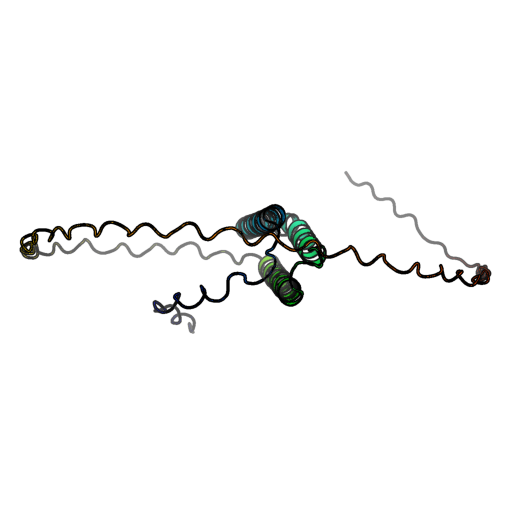451 -0.526 -3.861 1.00 97.12 85 VAL A CA 1
ATOM 623 C C . VAL A 1 85 ? -8.977 -0.424 -3.794 1.00 97.12 85 VAL A C 1
ATOM 625 O O . VAL A 1 85 ? -9.511 0.090 -2.814 1.00 97.12 85 VAL A O 1
ATOM 628 N N . ARG A 1 86 ? -9.704 -0.975 -4.774 1.00 97.38 86 ARG A N 1
ATOM 629 C CA . ARG A 1 86 ? -11.177 -1.010 -4.736 1.00 97.38 86 ARG A CA 1
ATOM 630 C C . ARG A 1 86 ? -11.713 -1.863 -3.589 1.00 97.38 86 ARG A C 1
ATOM 632 O O . ARG A 1 86 ? -12.690 -1.480 -2.949 1.00 97.38 86 ARG A O 1
ATOM 639 N N . LYS A 1 87 ? -11.080 -3.004 -3.304 1.00 97.50 87 LYS A N 1
ATOM 640 C CA . LYS A 1 87 ? -11.455 -3.840 -2.157 1.00 97.50 87 LYS A CA 1
ATOM 641 C C . LYS A 1 87 ? -11.192 -3.116 -0.836 1.00 97.50 87 LYS A C 1
ATOM 643 O O . LYS A 1 87 ? -12.050 -3.153 0.042 1.00 97.50 87 LYS A O 1
ATOM 648 N N . LEU A 1 88 ? -10.061 -2.419 -0.725 1.00 95.62 88 LEU A N 1
ATOM 649 C CA . LEU A 1 88 ? -9.742 -1.578 0.427 1.00 95.62 88 LEU A CA 1
ATOM 650 C C . LEU A 1 88 ? -10.785 -0.469 0.617 1.00 95.62 88 LEU A C 1
ATOM 652 O O . LEU A 1 88 ? -11.255 -0.274 1.730 1.00 95.62 88 LEU A O 1
ATOM 656 N N . GLU A 1 89 ? -11.215 0.203 -0.453 1.00 96.25 89 GLU A N 1
ATOM 657 C CA . GLU A 1 89 ? -12.263 1.230 -0.380 1.00 96.25 89 GLU A CA 1
ATOM 658 C C . GLU A 1 89 ? -13.612 0.659 0.095 1.00 96.25 89 GLU A C 1
ATOM 660 O O . GLU A 1 89 ? -14.329 1.305 0.860 1.00 96.25 89 GLU A O 1
ATOM 665 N N . GLN A 1 90 ? -13.971 -0.558 -0.329 1.00 95.69 90 GLN A N 1
ATOM 666 C CA . GLN A 1 90 ? -15.182 -1.234 0.152 1.00 95.69 90 GLN A CA 1
ATOM 667 C C . GLN A 1 90 ? -15.112 -1.522 1.652 1.00 95.69 90 GLN A C 1
ATOM 669 O O . GLN A 1 90 ? -16.078 -1.244 2.361 1.00 95.69 90 GLN A O 1
ATOM 674 N N . LEU A 1 91 ? -13.981 -2.056 2.124 1.00 94.62 91 LEU A N 1
ATOM 675 C CA . LEU A 1 91 ? -13.755 -2.314 3.547 1.00 94.62 91 LEU A CA 1
ATOM 676 C C . LEU A 1 91 ? -13.783 -1.008 4.338 1.00 94.62 91 LEU A C 1
ATOM 678 O O . LEU A 1 91 ? -14.529 -0.897 5.299 1.00 94.62 91 LEU A O 1
ATOM 682 N N . PHE A 1 92 ? -13.080 0.016 3.861 1.00 94.62 92 PHE A N 1
ATOM 683 C CA . PHE A 1 92 ? -13.081 1.345 4.456 1.00 94.62 92 PHE A CA 1
ATOM 684 C C . PHE A 1 92 ? -14.497 1.920 4.594 1.00 94.62 92 PHE A C 1
ATOM 686 O O . PHE A 1 92 ? -14.875 2.387 5.660 1.00 94.62 92 PHE A O 1
ATOM 693 N N . LYS A 1 93 ? -15.329 1.838 3.546 1.00 93.88 93 LYS A N 1
ATOM 694 C CA . LYS A 1 93 ? -16.736 2.274 3.610 1.00 93.88 93 LYS A CA 1
ATOM 695 C C . LYS A 1 93 ? -17.565 1.454 4.596 1.00 93.88 93 LYS A C 1
ATOM 697 O O . LYS A 1 93 ? -18.517 1.997 5.145 1.00 93.88 93 LYS A O 1
ATOM 702 N N . ALA A 1 94 ? -17.268 0.169 4.768 1.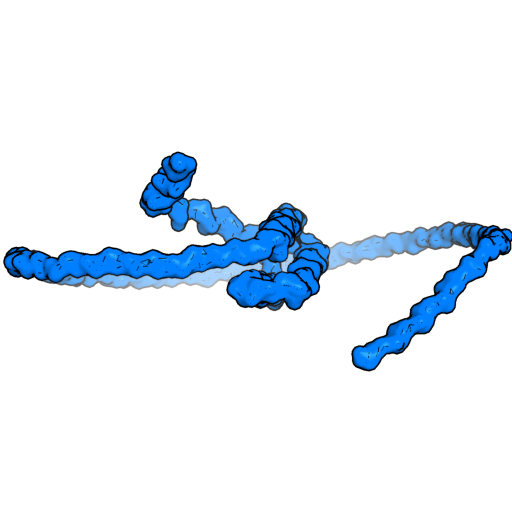00 92.56 94 ALA A N 1
ATOM 703 C CA . ALA A 1 94 ? -17.968 -0.683 5.722 1.00 92.56 94 ALA A CA 1
ATOM 704 C C . ALA A 1 94 ? -17.587 -0.326 7.166 1.00 92.56 94 ALA A C 1
ATOM 706 O O . ALA A 1 94 ? -18.480 -0.102 7.978 1.00 92.56 94 ALA A O 1
ATOM 707 N N . GLU A 1 95 ? -16.291 -0.190 7.451 1.00 90.62 95 GLU A N 1
ATOM 708 C CA . GLU A 1 95 ? -15.765 0.230 8.757 1.00 90.62 95 GLU A CA 1
ATOM 709 C C . GLU A 1 95 ? -16.259 1.634 9.126 1.00 90.62 95 GLU A C 1
ATOM 711 O O . GLU A 1 95 ? -16.816 1.842 10.193 1.00 90.62 95 GLU A O 1
ATOM 716 N N . CYS A 1 96 ? -16.191 2.588 8.196 1.00 91.12 96 CYS A N 1
ATOM 717 C CA . CYS A 1 96 ? -16.629 3.964 8.436 1.00 91.12 96 CYS A CA 1
ATOM 718 C C . CYS A 1 96 ? -18.146 4.145 8.566 1.00 91.12 96 CYS A C 1
ATOM 720 O O . CYS A 1 96 ? -18.604 5.173 9.061 1.00 91.12 96 CYS A O 1
ATOM 722 N N . LYS A 1 97 ? -18.944 3.183 8.090 1.00 90.31 97 LYS A N 1
ATOM 723 C CA . LYS A 1 97 ? -20.402 3.177 8.288 1.00 90.31 97 LYS A CA 1
ATOM 724 C C . LYS A 1 97 ? -20.810 2.464 9.565 1.00 90.31 97 LYS A C 1
ATOM 726 O O . LYS A 1 97 ? -21.884 2.757 10.090 1.00 90.31 97 LYS A O 1
ATOM 731 N N . GLN A 1 98 ? -19.997 1.525 10.041 1.00 80.81 98 GLN A N 1
ATOM 732 C CA . GLN A 1 98 ? -20.188 0.950 11.358 1.00 80.81 98 GLN A CA 1
ATOM 733 C C . GLN A 1 98 ? -19.843 2.033 12.371 1.00 80.81 98 GLN A C 1
ATOM 735 O O . GLN A 1 98 ? -18.689 2.282 12.697 1.00 80.81 98 GLN A O 1
ATOM 740 N N . LYS A 1 99 ? -20.887 2.728 12.833 1.00 68.75 99 LYS A N 1
ATOM 741 C CA . LYS A 1 99 ? -20.807 3.556 14.030 1.00 68.75 99 LYS A CA 1
ATOM 742 C C . LYS A 1 99 ? -20.127 2.693 15.095 1.00 68.75 99 LYS A C 1
ATOM 744 O O . LYS A 1 99 ? -20.652 1.602 15.316 1.00 68.75 99 LYS A O 1
ATOM 749 N N . PRO A 1 100 ? -18.997 3.126 15.687 1.00 66.62 100 PRO A N 1
ATOM 750 C CA . PRO A 1 100 ? -18.291 2.305 16.651 1.00 66.62 100 PRO A CA 1
ATOM 751 C C . PRO A 1 100 ? -19.297 1.892 17.716 1.00 66.62 100 PRO A C 1
ATOM 753 O O . PRO A 1 100 ? -19.832 2.741 18.436 1.00 66.62 100 PRO A O 1
ATOM 756 N N . GLU A 1 101 ? -19.637 0.6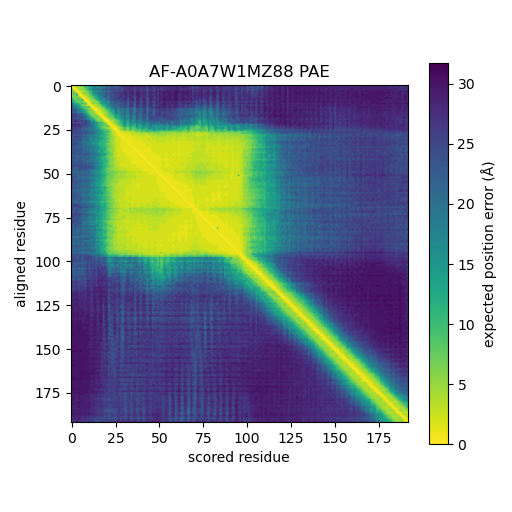02 17.739 1.00 69.00 101 GLU A N 1
ATOM 757 C CA . GLU A 1 101 ? -20.330 0.057 18.890 1.00 69.00 101 GLU A CA 1
ATOM 758 C C . GLU A 1 101 ? -19.391 0.298 20.070 1.00 69.00 101 GLU A C 1
ATOM 760 O O . GLU A 1 101 ? -18.173 0.147 19.908 1.00 69.00 101 GLU A O 1
ATOM 765 N N . PRO A 1 102 ? -19.911 0.767 21.216 1.00 66.50 102 PRO A N 1
ATOM 766 C CA . PRO A 1 102 ? -19.079 0.983 22.383 1.00 66.50 102 PRO A CA 1
ATOM 767 C C . PRO A 1 102 ? -18.318 -0.313 22.634 1.00 66.50 102 PRO A C 1
ATOM 769 O O . PRO A 1 102 ? -18.931 -1.357 22.868 1.00 66.50 102 PRO A O 1
ATOM 772 N N . VAL A 1 103 ? -16.990 -0.249 22.498 1.00 75.62 103 VAL A N 1
ATOM 773 C CA . VAL A 1 103 ? -16.124 -1.360 22.875 1.00 75.62 103 VAL A CA 1
ATOM 774 C C . VAL A 1 103 ? -16.501 -1.654 24.322 1.00 75.62 103 VAL A C 1
ATOM 776 O O . VAL A 1 103 ? -16.454 -0.720 25.128 1.00 75.62 103 VAL A O 1
ATOM 779 N N . PRO A 1 104 ? -16.977 -2.871 24.640 1.00 71.75 104 PRO A N 1
ATOM 780 C CA . PRO A 1 104 ? -17.354 -3.188 26.003 1.00 71.75 104 PRO A CA 1
ATOM 781 C C . PRO A 1 104 ? -16.154 -2.866 26.885 1.00 71.75 104 PRO A C 1
ATOM 783 O O . PRO A 1 104 ? -15.036 -3.294 26.591 1.00 71.75 104 PRO A O 1
ATOM 786 N N . GLU A 1 105 ? -16.390 -2.030 27.896 1.00 79.62 105 GLU A N 1
ATOM 787 C CA . GLU A 1 105 ? -15.393 -1.696 28.905 1.00 79.62 105 GLU A CA 1
ATOM 788 C C . GLU A 1 105 ? -14.776 -3.012 29.386 1.00 79.62 105 GLU A C 1
ATOM 790 O O . GLU A 1 105 ? -15.538 -3.960 29.618 1.00 79.62 105 GLU A O 1
ATOM 795 N N . PRO A 1 106 ? -13.434 -3.133 29.425 1.00 75.50 106 PRO A N 1
ATOM 796 C CA . PRO A 1 106 ? -12.800 -4.388 29.787 1.00 75.50 106 PRO A CA 1
ATOM 797 C C . PRO A 1 106 ? -13.342 -4.816 31.149 1.00 75.50 106 PRO A C 1
ATOM 799 O O . PRO A 1 106 ? -13.117 -4.149 32.159 1.00 75.50 106 PRO A O 1
ATOM 802 N N . GLU A 1 107 ? -14.113 -5.904 31.151 1.00 80.12 107 GLU A N 1
ATOM 803 C CA . GLU A 1 107 ? -14.571 -6.541 32.377 1.00 80.12 107 GLU A CA 1
ATOM 804 C C . GLU A 1 107 ? -13.301 -6.880 33.172 1.00 80.12 107 GLU A C 1
ATOM 806 O O . GLU A 1 107 ? -12.350 -7.390 32.566 1.00 80.12 107 GLU A O 1
ATOM 811 N N . PRO A 1 108 ? -13.215 -6.519 34.467 1.00 76.56 108 PRO A N 1
ATOM 812 C CA . PRO A 1 108 ? -11.984 -6.651 35.231 1.00 76.56 108 PRO A CA 1
ATOM 813 C C . PRO A 1 108 ? -11.463 -8.076 35.094 1.00 76.56 108 PRO A C 1
ATOM 815 O O . PRO A 1 108 ? -12.165 -9.032 35.436 1.00 76.56 108 PRO A O 1
ATOM 818 N N . GLU A 1 109 ? -10.251 -8.211 34.547 1.00 74.06 109 GLU A N 1
ATOM 819 C CA . GLU A 1 109 ? -9.632 -9.518 34.393 1.00 74.06 109 GLU A CA 1
ATOM 820 C C . GLU A 1 109 ? -9.598 -10.192 35.771 1.00 74.06 109 GLU A C 1
ATOM 822 O O . GLU A 1 109 ? -9.209 -9.556 36.761 1.00 74.06 109 GLU A O 1
ATOM 827 N N . PRO A 1 110 ? -10.048 -11.455 35.879 1.00 77.94 110 PRO A N 1
ATOM 828 C CA . PRO A 1 110 ? -10.002 -12.174 37.137 1.00 77.94 110 PRO A CA 1
ATOM 829 C C . PRO A 1 110 ? -8.550 -12.215 37.603 1.00 77.94 110 PRO A C 1
ATOM 831 O O . PRO A 1 110 ? -7.677 -12.726 36.902 1.00 77.94 110 PRO A O 1
ATOM 834 N N . VAL A 1 111 ? -8.306 -11.642 38.783 1.00 78.12 111 VAL A N 1
ATOM 835 C CA . VAL A 1 111 ? -6.990 -11.610 39.421 1.00 78.12 111 VAL A CA 1
ATOM 836 C C . VAL A 1 111 ? -6.453 -13.036 39.448 1.00 78.12 111 VAL A C 1
ATOM 838 O O . VAL A 1 111 ? -7.043 -13.916 40.081 1.00 78.12 111 VAL A O 1
ATOM 841 N N . ALA A 1 112 ? -5.368 -13.272 38.709 1.00 72.31 112 ALA A N 1
ATOM 842 C CA . ALA A 1 112 ? -4.744 -14.580 38.652 1.00 72.31 112 ALA A CA 1
ATOM 843 C C . ALA A 1 112 ? -4.355 -15.015 40.078 1.00 72.31 112 ALA A C 1
ATOM 845 O O . ALA A 1 112 ? -3.848 -14.193 40.852 1.00 72.31 112 ALA A O 1
ATOM 846 N N . PRO A 1 113 ? -4.599 -16.283 40.456 1.00 79.50 113 PRO A N 1
ATOM 847 C CA . PRO A 1 113 ? -4.151 -16.804 41.740 1.00 79.50 113 PRO A CA 1
ATOM 848 C C . PRO A 1 113 ? -2.626 -16.650 41.868 1.00 79.50 113 PRO A C 1
ATOM 850 O O . PRO A 1 113 ? -1.923 -16.652 40.852 1.00 79.50 113 PRO A O 1
ATOM 853 N N . PRO A 1 114 ? -2.101 -16.504 43.100 1.00 79.00 114 PRO A N 1
ATOM 854 C CA . PRO A 1 114 ? -0.673 -16.318 43.327 1.00 79.00 114 PRO A CA 1
ATOM 855 C C . PRO A 1 114 ? 0.129 -17.438 42.649 1.00 79.00 114 PRO A C 1
ATOM 857 O O . PRO A 1 114 ? -0.319 -18.590 42.652 1.00 79.00 114 PRO A O 1
ATOM 860 N N . PRO A 1 115 ? 1.298 -17.120 42.063 1.00 68.00 115 PRO A N 1
ATOM 861 C CA . PRO A 1 115 ? 2.102 -18.104 41.358 1.00 68.00 115 PRO A CA 1
ATOM 862 C C . PRO A 1 115 ? 2.448 -19.251 42.308 1.00 68.00 115 PRO A C 1
ATOM 864 O O . PRO A 1 115 ? 2.977 -19.041 43.401 1.00 68.00 115 PRO A O 1
ATOM 867 N N . VAL A 1 116 ? 2.131 -20.475 41.891 1.00 70.06 116 VAL A N 1
ATOM 868 C CA . VAL A 1 116 ? 2.558 -21.679 42.600 1.00 70.06 116 VAL A CA 1
ATOM 869 C C . VAL A 1 116 ? 4.073 -21.765 42.440 1.00 70.06 116 VAL A C 1
ATOM 871 O O . VAL A 1 116 ? 4.579 -21.891 41.324 1.00 70.06 116 VAL A O 1
ATOM 874 N N . VAL A 1 117 ? 4.796 -21.649 43.556 1.00 62.66 117 VAL A N 1
ATOM 875 C CA . VAL A 1 117 ? 6.252 -21.817 43.608 1.00 62.66 117 VAL A CA 1
ATOM 876 C C . VAL A 1 117 ? 6.560 -23.251 43.193 1.00 62.66 117 VAL A C 1
ATOM 878 O O . VAL A 1 117 ? 6.387 -24.191 43.966 1.00 62.66 117 VAL A O 1
ATOM 881 N N . THR A 1 118 ? 6.952 -23.419 41.936 1.00 65.00 118 THR A N 1
ATOM 882 C CA . THR A 1 118 ? 7.397 -24.700 41.395 1.00 65.00 118 THR A CA 1
ATOM 883 C C . THR A 1 118 ? 8.868 -24.853 41.766 1.00 65.00 118 THR A C 1
ATOM 885 O O . THR A 1 118 ? 9.645 -23.909 41.620 1.00 65.00 118 THR A O 1
ATOM 888 N N . ALA A 1 119 ? 9.228 -26.008 42.329 1.00 70.75 119 ALA A N 1
ATOM 889 C CA . ALA A 1 119 ? 10.605 -26.332 42.684 1.00 70.75 119 ALA A CA 1
ATOM 890 C C . ALA A 1 119 ? 11.515 -26.230 41.443 1.00 70.75 119 ALA A C 1
ATOM 892 O O . ALA A 1 119 ? 11.052 -26.548 40.346 1.00 70.75 119 ALA A O 1
ATOM 893 N N . PRO A 1 120 ? 12.776 -25.785 41.596 1.00 63.59 120 PRO A N 1
ATOM 894 C CA . PRO A 1 120 ? 13.684 -25.614 40.469 1.00 63.59 120 PRO A CA 1
ATOM 895 C C . PRO A 1 120 ? 13.898 -26.948 39.745 1.00 63.59 120 PRO A C 1
ATOM 897 O O . PRO A 1 120 ? 14.235 -27.961 40.359 1.00 63.59 120 PRO A O 1
ATOM 900 N N . GLU A 1 121 ? 13.658 -26.927 38.437 1.00 67.06 121 GLU A N 1
ATOM 901 C CA . GLU A 1 121 ? 13.987 -28.004 37.507 1.00 67.06 121 GLU A CA 1
ATOM 902 C C . GLU A 1 121 ? 15.522 -28.169 37.462 1.00 67.06 121 GLU A C 1
ATOM 904 O O . GLU A 1 121 ? 16.233 -27.164 37.570 1.00 67.06 121 GLU A O 1
ATOM 909 N N . PRO A 1 122 ? 16.061 -29.401 37.383 1.00 67.88 122 PRO A N 1
ATOM 910 C CA . PRO A 1 122 ? 17.504 -29.621 37.347 1.00 67.88 122 PRO A CA 1
ATOM 911 C C . PRO A 1 122 ? 18.135 -28.913 36.145 1.00 67.88 122 PRO A C 1
ATOM 913 O O . PRO A 1 122 ? 17.615 -28.979 35.032 1.00 67.88 122 PRO A O 1
ATOM 916 N N . GLU A 1 123 ? 19.261 -28.241 36.388 1.00 64.19 123 GLU A N 1
ATOM 917 C CA . GLU A 1 123 ? 19.982 -27.493 35.362 1.00 64.19 123 GLU A CA 1
ATOM 918 C C . GLU A 1 123 ? 20.380 -28.414 34.193 1.00 64.19 123 GLU A C 1
ATOM 920 O O . GLU A 1 123 ? 20.920 -29.506 34.417 1.00 64.19 123 GLU A O 1
ATOM 925 N N . PRO A 1 124 ? 20.115 -28.003 32.940 1.00 64.62 124 PRO A N 1
ATOM 926 C CA . PRO A 1 124 ? 20.534 -28.755 31.771 1.00 64.62 124 PRO A CA 1
ATOM 927 C C . PRO A 1 124 ? 22.063 -28.784 31.710 1.00 64.62 124 PRO A C 1
ATOM 929 O O . PRO A 1 124 ? 22.724 -27.749 31.734 1.00 64.62 124 PRO A O 1
ATOM 932 N N . THR A 1 125 ? 22.626 -29.989 31.633 1.00 68.62 125 THR A N 1
ATOM 933 C CA . THR A 1 125 ? 24.055 -30.190 31.384 1.00 68.62 125 THR A CA 1
ATOM 934 C C . THR A 1 125 ? 24.383 -29.666 29.988 1.00 68.62 125 THR A C 1
ATOM 936 O O . THR A 1 125 ? 23.874 -30.180 28.992 1.00 68.62 125 THR A O 1
ATOM 939 N N . GLU A 1 126 ? 25.190 -28.609 29.937 1.00 61.00 126 GLU A N 1
ATOM 940 C CA . GLU A 1 126 ? 25.640 -27.968 28.706 1.00 61.00 126 GLU A CA 1
ATOM 941 C C . GLU A 1 126 ? 26.540 -28.946 27.924 1.00 61.00 126 GLU A C 1
ATOM 943 O O . GLU A 1 126 ? 27.495 -29.479 28.499 1.00 61.00 126 GLU A O 1
ATOM 948 N N . PRO A 1 127 ? 26.234 -29.258 26.652 1.00 69.00 127 PRO A N 1
ATOM 949 C CA . PRO A 1 127 ? 27.111 -30.080 25.833 1.00 69.00 127 PRO A CA 1
ATOM 950 C C . PRO A 1 127 ? 28.407 -29.321 25.528 1.00 69.00 127 PRO A C 1
ATOM 952 O O . PRO A 1 127 ? 28.387 -28.139 25.187 1.00 69.00 127 PRO A O 1
ATOM 955 N N . GLU A 1 128 ? 29.529 -30.027 25.660 1.00 69.44 128 GLU A N 1
ATOM 956 C CA . GLU A 1 128 ? 30.871 -29.534 25.353 1.00 69.44 128 GLU A CA 1
ATOM 957 C C . GLU A 1 128 ? 30.926 -28.977 23.914 1.00 69.44 128 GLU A C 1
ATOM 959 O O . GLU A 1 128 ? 30.424 -29.626 22.991 1.00 69.44 128 GLU A O 1
ATOM 964 N N . PRO A 1 129 ? 31.499 -27.780 23.695 1.00 65.88 129 PRO A N 1
ATOM 965 C CA . PRO A 1 129 ? 31.593 -27.195 22.365 1.00 65.88 129 PRO A CA 1
ATOM 966 C C . PRO A 1 129 ? 32.561 -28.008 21.497 1.00 65.88 129 PRO A C 1
ATOM 968 O O . PRO A 1 129 ? 33.748 -28.106 21.801 1.00 65.88 129 PRO A O 1
ATOM 971 N N . GLU A 1 130 ? 32.058 -28.574 20.398 1.00 67.38 130 GLU A N 1
ATOM 972 C CA . GLU A 1 130 ? 32.898 -29.206 19.380 1.00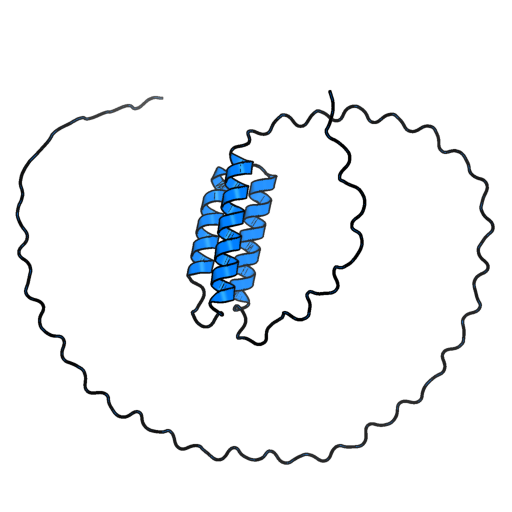 67.38 130 GLU A CA 1
ATOM 973 C C . GLU A 1 130 ? 33.792 -28.152 18.704 1.00 67.38 130 GLU A C 1
ATOM 975 O O . GLU A 1 130 ? 33.333 -27.080 18.294 1.00 67.38 130 GLU A O 1
ATOM 980 N N . GLU A 1 131 ? 35.089 -28.452 18.606 1.00 67.75 131 GLU A N 1
ATOM 981 C CA . GLU A 1 131 ? 36.073 -27.579 17.972 1.00 67.75 131 GLU A CA 1
ATOM 982 C C . GLU A 1 131 ? 35.749 -27.381 16.479 1.00 67.75 131 GLU A C 1
ATOM 984 O O . GLU A 1 131 ? 35.508 -28.354 15.755 1.00 67.75 131 GLU A O 1
ATOM 989 N N . PRO A 1 132 ? 35.769 -26.135 15.971 1.00 63.88 132 PRO A N 1
ATOM 990 C CA . PRO A 1 132 ? 35.506 -25.876 14.567 1.00 63.88 132 PRO A CA 1
ATOM 991 C C . PRO A 1 132 ? 36.629 -26.465 13.711 1.00 63.88 132 PRO A C 1
ATOM 993 O O . PRO A 1 132 ? 37.796 -26.083 13.811 1.00 63.88 132 PRO A O 1
ATOM 996 N N . THR A 1 133 ? 36.260 -27.382 12.821 1.00 65.81 133 THR A N 1
ATOM 997 C CA . THR A 1 133 ? 37.158 -27.921 11.803 1.00 65.81 133 THR A CA 1
ATOM 998 C C . THR A 1 133 ? 37.446 -26.816 10.785 1.00 65.81 133 THR A C 1
ATOM 1000 O O . THR A 1 133 ? 36.608 -26.484 9.946 1.00 65.81 133 THR A O 1
ATOM 1003 N N . VAL A 1 134 ? 38.627 -26.204 10.888 1.00 59.44 134 VAL A N 1
ATOM 1004 C CA . VAL A 1 134 ? 39.117 -25.195 9.941 1.00 59.44 134 VAL A CA 1
ATOM 1005 C C . VAL A 1 134 ? 39.298 -25.866 8.583 1.00 59.44 134 VAL A C 1
ATOM 1007 O O . VAL A 1 134 ? 40.235 -26.630 8.369 1.00 59.44 134 VAL A O 1
ATOM 1010 N N . THR A 1 135 ? 38.367 -25.609 7.671 1.00 63.38 135 THR A N 1
ATOM 1011 C CA . THR A 1 135 ? 38.497 -25.992 6.267 1.00 63.38 135 THR A CA 1
ATOM 1012 C C . THR A 1 135 ? 39.321 -24.915 5.574 1.00 63.38 135 THR A C 1
ATOM 1014 O O . THR A 1 135 ? 38.958 -23.739 5.577 1.00 63.38 135 THR A O 1
ATOM 1017 N N . GLU A 1 136 ? 40.473 -25.320 5.049 1.00 67.19 136 GLU A N 1
ATOM 1018 C CA . GLU A 1 136 ? 41.386 -24.464 4.300 1.00 67.19 136 GLU A CA 1
ATOM 1019 C C . GLU A 1 136 ? 40.658 -23.904 3.059 1.00 67.19 136 GLU A C 1
ATOM 1021 O O . GLU A 1 136 ? 40.023 -24.677 2.334 1.00 67.19 136 GLU A O 1
ATOM 1026 N N . PRO A 1 137 ? 40.676 -22.582 2.813 1.00 64.81 137 PRO A N 1
ATOM 1027 C CA . PRO A 1 137 ? 40.060 -22.008 1.624 1.00 64.81 137 PRO A CA 1
ATOM 1028 C C . PRO A 1 137 ? 40.833 -22.458 0.381 1.00 64.81 137 PRO A C 1
ATOM 1030 O O . PRO A 1 137 ? 42.007 -22.124 0.237 1.00 64.81 137 PRO A O 1
ATOM 1033 N N . GLU A 1 138 ? 40.184 -23.182 -0.532 1.00 66.19 138 GLU A N 1
ATOM 1034 C CA . GLU A 1 138 ? 40.747 -23.397 -1.866 1.00 66.19 138 GLU A CA 1
ATOM 1035 C C . GLU A 1 138 ? 40.924 -22.040 -2.563 1.00 66.19 138 GLU A C 1
ATOM 1037 O O . GLU A 1 138 ? 39.974 -21.262 -2.706 1.00 66.19 138 GLU A O 1
ATOM 1042 N N . GLU A 1 139 ? 42.157 -21.748 -2.984 1.00 65.94 139 GLU A N 1
ATOM 1043 C CA . GLU A 1 139 ? 42.470 -20.575 -3.794 1.00 65.94 139 GLU A CA 1
ATOM 1044 C C . GLU A 1 139 ? 41.635 -20.590 -5.086 1.00 65.94 139 GLU A C 1
ATOM 1046 O O . GLU A 1 139 ? 41.648 -21.580 -5.829 1.00 65.94 139 GLU A O 1
ATOM 1051 N N . PRO A 1 140 ? 40.926 -19.494 -5.409 1.00 63.97 140 PRO A N 1
ATOM 1052 C CA . PRO A 1 140 ? 40.208 -19.396 -6.664 1.00 63.97 140 PRO A CA 1
ATOM 1053 C C . PRO A 1 140 ? 41.213 -19.399 -7.817 1.00 63.97 140 PRO A C 1
ATOM 1055 O O . PRO A 1 140 ? 42.044 -18.503 -7.968 1.00 63.97 140 PRO A O 1
ATOM 1058 N N . LYS A 1 141 ? 41.114 -20.435 -8.650 1.00 71.12 141 LYS A N 1
ATOM 1059 C CA . LYS A 1 141 ? 41.857 -20.561 -9.901 1.00 71.12 141 LYS A CA 1
ATOM 1060 C C . LYS A 1 141 ? 41.614 -19.307 -10.764 1.00 71.12 141 LYS A C 1
ATOM 1062 O O . LYS A 1 141 ? 40.450 -18.968 -10.980 1.00 71.12 141 LYS A O 1
ATOM 1067 N N . PRO A 1 142 ? 42.661 -18.631 -11.273 1.00 68.56 142 PRO A N 1
ATOM 1068 C CA . PRO A 1 142 ? 42.496 -17.458 -12.125 1.00 68.56 142 PRO A CA 1
ATOM 1069 C C . PRO A 1 142 ? 41.706 -17.830 -13.382 1.00 68.56 142 PRO A C 1
ATOM 1071 O O . PRO A 1 142 ? 42.175 -18.623 -14.201 1.00 68.56 142 PRO A O 1
ATOM 1074 N N . GLU A 1 143 ? 40.499 -17.287 -13.533 1.00 61.69 143 GLU A N 1
ATOM 1075 C CA . GLU A 1 143 ? 39.789 -17.343 -14.806 1.00 61.69 143 GLU A CA 1
ATOM 1076 C C . GLU A 1 143 ? 40.476 -16.386 -15.783 1.00 61.69 143 GLU A C 1
ATOM 1078 O O . GLU A 1 143 ? 40.631 -15.193 -15.512 1.00 61.69 143 GLU A O 1
ATOM 1083 N N . GLU A 1 144 ? 40.923 -16.928 -16.917 1.00 68.06 144 GLU A N 1
ATOM 1084 C CA . GLU A 1 144 ? 41.473 -16.137 -18.012 1.00 68.06 144 GLU A CA 1
ATOM 1085 C C . GLU A 1 144 ? 40.456 -15.067 -18.450 1.00 68.06 144 GLU A C 1
ATOM 1087 O O . GLU A 1 144 ? 39.274 -15.384 -18.646 1.00 68.06 144 GLU A O 1
ATOM 1092 N N . PRO A 1 145 ? 40.889 -13.806 -18.635 1.00 66.75 145 PRO A N 1
ATOM 1093 C CA . PRO A 1 145 ? 40.036 -12.745 -19.143 1.00 66.75 145 PRO A CA 1
ATOM 1094 C C . PRO A 1 145 ? 39.486 -13.145 -20.511 1.00 66.75 145 PRO A C 1
ATOM 1096 O O . PRO A 1 145 ? 40.206 -13.180 -21.508 1.00 66.75 145 PRO A O 1
ATOM 1099 N N . LYS A 1 146 ? 38.189 -13.452 -20.574 1.00 64.75 146 LYS A N 1
ATOM 1100 C CA . LYS A 1 146 ? 37.496 -13.581 -21.854 1.00 64.75 146 LYS A CA 1
ATOM 1101 C C . LYS A 1 146 ? 37.448 -12.193 -22.474 1.00 64.75 146 LYS A C 1
ATOM 1103 O O . LYS A 1 146 ? 36.770 -11.309 -21.952 1.00 64.75 146 LYS A O 1
ATOM 1108 N N . GLU A 1 147 ? 38.192 -12.016 -23.562 1.00 67.50 147 GLU A N 1
ATOM 1109 C CA . GLU A 1 147 ? 38.152 -10.808 -24.377 1.00 67.50 147 GLU A CA 1
ATOM 1110 C C . GLU A 1 147 ? 36.689 -10.436 -24.670 1.00 67.50 147 GLU A C 1
ATOM 1112 O O . GLU A 1 147 ? 35.912 -11.288 -25.130 1.00 67.50 147 GLU A O 1
ATOM 1117 N N . PRO A 1 148 ? 36.280 -9.188 -24.387 1.00 66.94 148 PRO A N 1
ATOM 1118 C CA . PRO A 1 148 ? 34.970 -8.699 -24.769 1.00 66.94 148 PRO A CA 1
ATOM 1119 C C . PRO A 1 148 ? 34.855 -8.814 -26.287 1.00 66.94 148 PRO A C 1
ATOM 1121 O O . PRO A 1 148 ? 35.573 -8.144 -27.025 1.00 66.94 148 PRO A O 1
ATOM 1124 N N . LYS A 1 149 ? 33.951 -9.670 -26.770 1.00 62.47 149 LYS A N 1
ATOM 1125 C CA . LYS A 1 149 ? 33.543 -9.622 -28.173 1.00 62.47 149 LYS A CA 1
ATOM 1126 C C . LYS A 1 149 ? 32.910 -8.256 -28.396 1.00 62.47 149 LYS A C 1
ATOM 1128 O O . LYS A 1 149 ? 31.822 -8.001 -27.881 1.00 62.47 149 LYS A O 1
ATOM 1133 N N . GLU A 1 150 ? 33.612 -7.392 -29.123 1.00 65.12 150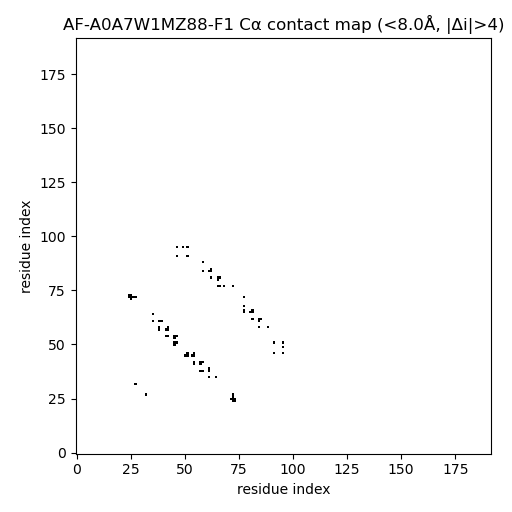 GLU A N 1
ATOM 1134 C CA . GLU A 1 150 ? 33.077 -6.112 -29.567 1.00 65.12 150 GLU A CA 1
ATOM 1135 C C . GLU A 1 150 ? 31.717 -6.353 -30.237 1.00 65.12 150 GLU A C 1
ATOM 1137 O O . GLU A 1 150 ? 31.614 -7.183 -31.152 1.00 65.12 150 GLU A O 1
ATOM 1142 N N . PRO A 1 151 ? 30.649 -5.680 -29.780 1.00 62.53 151 PRO A N 1
ATOM 1143 C CA . PRO A 1 151 ? 29.384 -5.722 -30.479 1.00 62.53 151 PRO A CA 1
ATOM 1144 C C . PRO A 1 151 ? 29.603 -5.102 -31.858 1.00 62.53 151 PRO A C 1
ATOM 1146 O O . PRO A 1 151 ? 29.938 -3.926 -31.992 1.00 62.53 151 PRO A O 1
ATOM 1149 N N . LYS A 1 152 ? 29.433 -5.927 -32.893 1.00 65.94 152 LYS A N 1
ATOM 1150 C CA . LYS A 1 152 ? 29.377 -5.484 -34.283 1.00 65.94 152 LYS A CA 1
ATOM 1151 C C . LYS A 1 152 ? 28.340 -4.351 -34.369 1.00 65.94 152 LYS A C 1
ATOM 1153 O O . LYS A 1 152 ? 27.201 -4.594 -33.971 1.00 65.94 152 LYS A O 1
ATOM 1158 N N . PRO A 1 153 ? 28.700 -3.149 -34.854 1.00 68.69 153 PRO A N 1
ATOM 1159 C CA . PRO A 1 153 ? 27.752 -2.056 -35.015 1.00 68.69 153 PRO A CA 1
ATOM 1160 C C . PRO A 1 153 ? 26.610 -2.515 -35.923 1.00 68.69 153 PRO A C 1
ATOM 1162 O O . PRO A 1 153 ? 26.822 -2.782 -37.107 1.00 68.69 153 PRO A O 1
ATOM 1165 N N . GLU A 1 154 ? 25.412 -2.672 -35.364 1.00 61.84 154 GLU A N 1
ATOM 1166 C CA . GLU A 1 154 ? 24.211 -2.778 -36.179 1.00 61.84 154 GLU A CA 1
ATOM 1167 C C . GLU A 1 154 ? 23.949 -1.388 -36.755 1.00 61.84 154 GLU A C 1
ATOM 1169 O O . GLU A 1 154 ? 23.712 -0.429 -36.018 1.00 61.84 154 GLU A O 1
ATOM 1174 N N . GLU A 1 155 ? 24.064 -1.270 -38.080 1.00 67.62 155 GLU A N 1
ATOM 1175 C CA . GLU A 1 155 ? 23.672 -0.067 -38.803 1.00 67.62 155 GLU A CA 1
ATOM 1176 C C . GLU A 1 155 ? 22.237 0.314 -38.405 1.00 67.62 155 GLU A C 1
ATOM 1178 O O . GLU A 1 155 ? 21.332 -0.529 -38.484 1.00 67.62 155 GLU A O 1
ATOM 1183 N N . PRO A 1 156 ? 22.004 1.569 -37.982 1.00 68.69 156 PRO A N 1
ATOM 1184 C CA . PRO A 1 156 ? 20.667 2.067 -37.723 1.00 68.69 156 PRO A CA 1
ATOM 1185 C C . PRO A 1 156 ? 19.836 1.913 -38.995 1.00 68.69 156 PRO A C 1
ATOM 1187 O O . PRO A 1 156 ? 20.100 2.560 -40.006 1.00 68.69 156 PRO A O 1
ATOM 1190 N N . LYS A 1 157 ? 18.820 1.047 -38.958 1.00 62.97 157 LYS A N 1
ATOM 1191 C CA . LYS A 1 157 ? 17.795 1.030 -39.999 1.00 62.97 157 LYS A CA 1
ATOM 1192 C C . LYS A 1 157 ? 17.068 2.365 -39.925 1.00 62.97 157 LYS A C 1
ATOM 1194 O O . LYS A 1 157 ? 16.294 2.590 -38.995 1.00 62.97 157 LYS A O 1
ATOM 1199 N N . GLU A 1 158 ? 17.351 3.246 -40.881 1.00 68.06 158 GLU A N 1
ATOM 1200 C CA . GLU A 1 158 ? 16.622 4.496 -41.048 1.00 68.06 158 GLU A CA 1
ATOM 1201 C C . GLU A 1 158 ? 15.116 4.193 -41.099 1.00 68.06 158 GLU A C 1
ATOM 1203 O O . GLU A 1 158 ? 14.675 3.364 -41.907 1.00 68.06 158 GLU A O 1
ATOM 1208 N N . PRO A 1 159 ? 14.304 4.817 -40.229 1.00 63.81 159 PRO A N 1
ATOM 1209 C CA . PRO A 1 159 ? 12.865 4.702 -40.331 1.00 63.81 159 PRO A CA 1
ATOM 1210 C C . PRO A 1 159 ? 12.434 5.336 -41.653 1.00 63.81 159 PRO A C 1
ATOM 1212 O O . PRO A 1 159 ? 12.643 6.522 -41.902 1.00 63.81 159 PRO A O 1
ATOM 1215 N N . LYS A 1 160 ? 11.833 4.512 -42.515 1.00 68.94 160 LYS A N 1
ATOM 1216 C CA . LYS A 1 160 ? 11.162 4.952 -43.736 1.00 68.94 160 LYS A CA 1
ATOM 1217 C C . LYS A 1 160 ? 10.168 6.067 -43.363 1.00 68.94 160 LYS A C 1
ATOM 1219 O O . LYS A 1 160 ? 9.326 5.815 -42.501 1.00 68.94 160 LYS A O 1
ATOM 1224 N N . PRO A 1 161 ? 10.241 7.265 -43.972 1.00 68.00 161 PRO A N 1
ATOM 1225 C CA . PRO A 1 161 ? 9.294 8.338 -43.696 1.00 68.00 161 PRO A CA 1
ATOM 1226 C C . PRO A 1 161 ? 7.879 7.859 -44.026 1.00 68.00 161 PRO A C 1
ATOM 1228 O O . PRO A 1 161 ? 7.572 7.576 -45.184 1.00 68.00 161 PRO A O 1
ATOM 1231 N N . GLU A 1 162 ? 7.029 7.715 -43.011 1.00 63.50 162 GLU A N 1
ATOM 1232 C CA . GLU A 1 162 ? 5.595 7.575 -43.238 1.00 63.50 162 GLU A CA 1
ATOM 1233 C C . GLU A 1 162 ? 5.062 8.943 -43.668 1.00 63.50 162 GLU A C 1
ATOM 1235 O O . GLU A 1 162 ? 5.179 9.930 -42.939 1.00 63.50 162 GLU A O 1
ATOM 1240 N N . GLU A 1 163 ? 4.519 9.005 -44.886 1.00 69.50 163 GLU A N 1
ATOM 1241 C CA . GLU A 1 163 ? 3.809 10.177 -45.390 1.00 69.50 163 GLU A CA 1
ATOM 1242 C C . GLU A 1 163 ? 2.717 10.596 -44.391 1.00 69.50 163 GLU A C 1
ATOM 1244 O O . GLU A 1 163 ? 1.886 9.764 -44.000 1.00 69.50 163 GLU A O 1
ATOM 1249 N N . PRO A 1 164 ? 2.678 11.877 -43.983 1.00 68.62 164 PRO A N 1
ATOM 1250 C CA . PRO A 1 164 ? 1.595 12.404 -43.172 1.00 68.62 164 PRO A CA 1
ATOM 1251 C C . PRO A 1 164 ? 0.274 12.224 -43.920 1.00 68.62 164 PRO A C 1
ATOM 1253 O O . PRO A 1 164 ? 0.047 12.830 -44.965 1.00 68.62 164 PRO A O 1
ATOM 1256 N N . LYS A 1 165 ? -0.623 11.395 -43.381 1.00 65.69 165 LYS A N 1
ATOM 1257 C CA . LYS A 1 165 ? -2.008 11.352 -43.850 1.00 65.69 165 LYS A CA 1
ATOM 1258 C C . LYS A 1 165 ? -2.653 12.691 -43.514 1.00 65.69 165 LYS A C 1
ATOM 1260 O O . LYS A 1 165 ? -2.844 13.005 -42.340 1.00 65.69 165 LYS A O 1
ATOM 1265 N N . GLU A 1 166 ? -2.966 13.468 -44.547 1.00 69.88 166 GLU A N 1
ATOM 1266 C CA . GLU A 1 166 ? -3.720 14.712 -44.421 1.00 69.88 166 GLU A CA 1
ATOM 1267 C C . GLU A 1 166 ? -5.028 14.462 -43.648 1.00 69.88 166 GLU A C 1
ATOM 1269 O O . GLU A 1 166 ? -5.790 13.547 -43.990 1.00 69.88 166 GLU A O 1
ATOM 1274 N N . PRO A 1 167 ? -5.315 15.245 -42.594 1.00 62.91 167 PRO A N 1
ATOM 1275 C CA . PRO A 1 167 ? -6.591 15.170 -41.911 1.00 62.91 167 PRO A CA 1
ATOM 1276 C C . PRO A 1 167 ? -7.695 15.666 -42.849 1.00 62.91 167 PRO A C 1
ATOM 1278 O O . PRO A 1 167 ? -7.687 16.798 -43.330 1.00 62.91 167 PRO A O 1
ATOM 1281 N N . LYS A 1 168 ? -8.665 14.786 -43.097 1.00 69.81 168 LYS A N 1
ATOM 1282 C CA . LYS A 1 168 ? -9.903 15.094 -43.812 1.00 69.81 168 LYS A CA 1
ATOM 1283 C C . LYS A 1 168 ? -10.632 16.238 -43.076 1.00 69.81 168 LYS A C 1
ATOM 1285 O O . LYS A 1 168 ? -10.823 16.108 -41.867 1.00 69.81 168 LYS A O 1
ATOM 1290 N N . PRO A 1 169 ? -11.048 17.326 -43.752 1.00 67.19 169 PRO A N 1
ATOM 1291 C CA . PRO A 1 169 ? -11.774 18.417 -43.108 1.00 67.19 169 PRO A CA 1
ATOM 1292 C C . PRO A 1 169 ? -13.094 17.901 -42.526 1.00 67.19 169 PRO A C 1
ATOM 1294 O O . PRO A 1 169 ? -13.939 17.395 -43.266 1.00 67.19 169 PRO A O 1
ATOM 1297 N N . GLU A 1 170 ? -13.267 17.997 -41.208 1.00 61.19 170 GLU A N 1
ATOM 1298 C CA . GLU A 1 170 ? -14.572 17.794 -40.580 1.00 61.19 170 GLU A CA 1
ATOM 1299 C C . GLU A 1 170 ? -15.444 19.029 -40.831 1.00 61.19 170 GLU A C 1
ATOM 1301 O O . GLU A 1 170 ? -15.073 20.156 -40.496 1.00 61.19 170 GLU A O 1
ATOM 1306 N N . GLU A 1 171 ? -16.605 18.807 -41.449 1.00 69.38 171 GLU A N 1
ATOM 1307 C CA . GLU A 1 171 ? -17.639 19.822 -41.636 1.00 69.38 171 GLU A CA 1
ATOM 1308 C C . GLU A 1 171 ? -18.108 20.387 -40.280 1.00 69.38 171 GLU A C 1
ATOM 1310 O O . GLU A 1 171 ? -18.418 19.617 -39.361 1.00 69.38 171 GLU A O 1
ATOM 1315 N N . PRO A 1 172 ? -18.227 21.721 -40.142 1.00 65.56 172 PRO A N 1
ATOM 1316 C CA . PRO A 1 172 ? -18.772 22.347 -38.945 1.00 65.56 172 PRO A CA 1
ATOM 1317 C C . PRO A 1 172 ? -20.239 21.952 -38.750 1.00 65.56 172 PRO A C 1
ATOM 1319 O O . PRO A 1 172 ? -21.102 22.290 -39.558 1.00 65.56 172 PRO A O 1
ATOM 1322 N N . LYS A 1 173 ? -20.546 21.267 -37.645 1.00 62.47 173 LYS A N 1
ATOM 1323 C CA . LYS A 1 173 ? -21.933 21.067 -37.210 1.00 62.47 173 LYS A CA 1
ATOM 1324 C C . LYS A 1 173 ? -22.464 22.366 -36.610 1.00 62.47 173 LYS A C 1
ATOM 1326 O O . LYS A 1 173 ? -21.970 22.829 -35.583 1.00 62.47 173 LYS A O 1
ATOM 1331 N N . GLU A 1 174 ? -23.479 22.925 -37.261 1.00 69.00 174 GLU A N 1
ATOM 1332 C CA . GLU A 1 174 ? -24.243 24.084 -36.801 1.00 69.00 174 GLU A CA 1
ATOM 1333 C C . GLU A 1 174 ? -24.778 23.893 -35.365 1.00 69.00 174 GLU A C 1
ATOM 1335 O O . GLU A 1 174 ? -25.352 22.843 -35.046 1.00 69.00 174 GLU A O 1
ATOM 1340 N N . PRO A 1 175 ? -24.661 24.905 -34.487 1.00 59.97 175 PRO A N 1
ATOM 1341 C CA . PRO A 1 175 ? -25.315 24.885 -33.191 1.00 59.97 175 PRO A CA 1
ATOM 1342 C C . PRO A 1 175 ? -26.815 25.172 -33.348 1.00 59.97 175 PRO A C 1
ATOM 1344 O O . PRO A 1 175 ? -27.227 26.267 -33.729 1.00 59.97 175 PRO A O 1
ATOM 1347 N N . LYS A 1 176 ? -27.653 24.190 -32.996 1.00 58.88 176 LYS A N 1
ATOM 1348 C CA . LYS A 1 176 ? -29.092 24.403 -32.801 1.00 58.88 176 LYS A CA 1
ATOM 1349 C C . LYS A 1 176 ? -29.311 25.301 -31.584 1.00 58.88 176 LYS A C 1
ATOM 1351 O O . LYS A 1 176 ? -29.144 24.871 -30.446 1.00 58.88 176 LYS A O 1
ATOM 1356 N N . ALA A 1 177 ? -29.722 26.537 -31.849 1.00 58.66 177 ALA A N 1
ATOM 1357 C CA . ALA A 1 177 ? -30.344 27.415 -30.873 1.00 58.66 177 ALA A CA 1
ATOM 1358 C C . ALA A 1 177 ? -31.688 26.805 -30.440 1.00 58.66 177 ALA A C 1
ATOM 1360 O O . ALA A 1 177 ? -32.632 26.734 -31.225 1.00 58.66 177 ALA A O 1
ATOM 1361 N N . GLY A 1 178 ? -31.751 26.338 -29.196 1.00 54.47 178 GLY A N 1
ATOM 1362 C CA . GLY A 1 178 ? -32.978 25.962 -28.504 1.00 54.47 178 GLY A CA 1
ATOM 1363 C C . GLY A 1 178 ? -33.151 26.878 -27.302 1.00 54.47 178 GLY A C 1
ATOM 1364 O O . GLY A 1 178 ? -32.350 26.841 -26.373 1.00 54.47 178 GLY A O 1
ATOM 1365 N N . ALA A 1 179 ? -34.156 27.742 -27.390 1.00 51.97 179 ALA A N 1
ATOM 1366 C CA . ALA A 1 179 ? -34.652 28.594 -26.324 1.00 51.97 179 ALA A CA 1
ATOM 1367 C C . ALA A 1 179 ? -35.437 27.787 -25.266 1.00 51.97 179 ALA A C 1
ATOM 1369 O O . ALA A 1 179 ? -35.698 26.605 -25.458 1.00 51.97 179 ALA A O 1
ATOM 1370 N N . GLU A 1 180 ? -35.871 28.503 -24.219 1.00 49.78 180 GLU A N 1
ATOM 1371 C CA . GLU A 1 180 ? -36.744 28.087 -23.100 1.00 49.78 180 GLU A CA 1
ATOM 1372 C C . GLU A 1 180 ? -36.001 27.382 -21.948 1.00 49.78 180 GLU A C 1
ATOM 1374 O O . GLU A 1 180 ? -35.331 26.381 -22.134 1.00 49.78 180 GLU A O 1
ATOM 1379 N N . GLY A 1 181 ? -36.014 27.832 -20.692 1.00 48.97 181 GLY A N 1
ATOM 1380 C CA . GLY A 1 181 ? -36.886 28.771 -19.992 1.00 48.97 181 GLY A CA 1
ATOM 1381 C C . GLY A 1 181 ? -37.343 28.119 -18.681 1.00 48.97 181 GLY A C 1
ATOM 1382 O O . GLY A 1 181 ? -38.090 27.158 -18.740 1.00 48.97 181 GLY A O 1
ATOM 1383 N N . ALA A 1 182 ? -36.884 28.617 -17.523 1.00 51.56 182 ALA A N 1
ATOM 1384 C CA . ALA A 1 182 ? -37.559 28.602 -16.204 1.00 51.56 182 ALA A CA 1
ATOM 1385 C C . ALA A 1 182 ? -36.526 28.929 -15.096 1.00 51.56 182 ALA A C 1
ATOM 1387 O O . ALA A 1 182 ? -35.549 28.212 -14.933 1.00 51.56 182 ALA A O 1
ATOM 1388 N N . LYS A 1 183 ? -36.553 30.106 -14.455 1.00 50.47 183 LYS A N 1
ATOM 1389 C CA . LYS A 1 183 ? -37.369 30.483 -13.277 1.00 50.47 183 LYS A CA 1
ATOM 1390 C C . LYS A 1 183 ? -37.113 29.607 -12.035 1.00 50.47 183 LYS A C 1
ATOM 1392 O O . LYS A 1 183 ? -37.530 28.457 -12.014 1.00 50.47 183 LYS A O 1
ATOM 1397 N N . GLY A 1 184 ? -36.589 30.214 -10.961 1.00 45.06 184 GLY A N 1
ATOM 1398 C CA . GLY A 1 184 ? -36.925 29.792 -9.592 1.00 45.06 184 GLY A CA 1
ATOM 1399 C C . GLY A 1 184 ? -35.839 29.909 -8.514 1.00 45.06 184 GLY A C 1
ATOM 1400 O O . GLY A 1 184 ? -35.000 29.028 -8.425 1.00 45.06 184 GLY A O 1
ATOM 1401 N N . ALA A 1 185 ? -35.988 30.931 -7.653 1.00 50.78 185 ALA A N 1
ATOM 1402 C CA . ALA A 1 185 ? -35.651 30.995 -6.214 1.00 50.78 185 ALA A CA 1
ATOM 1403 C C . ALA A 1 185 ? -34.169 30.805 -5.814 1.00 50.78 185 ALA A C 1
ATOM 1405 O O . ALA A 1 185 ? -33.626 29.712 -5.856 1.00 50.78 185 ALA A O 1
ATOM 1406 N N . GLU A 1 186 ? -33.408 31.829 -5.420 1.00 54.62 186 GLU A N 1
ATOM 1407 C CA . GLU A 1 186 ? -33.630 32.773 -4.307 1.00 54.62 186 GLU A CA 1
ATOM 1408 C C . GLU A 1 186 ? -33.964 32.059 -2.982 1.00 54.62 186 GLU A C 1
ATOM 1410 O O . GLU A 1 186 ? -35.103 31.704 -2.701 1.00 54.62 186 GLU A O 1
ATOM 1415 N N . GLY A 1 187 ? -32.926 31.827 -2.173 1.00 55.03 187 GLY A N 1
ATOM 1416 C CA . GLY A 1 187 ? -32.993 31.112 -0.899 1.00 55.03 187 GLY A CA 1
ATOM 1417 C C . GLY A 1 187 ? -31.856 31.536 0.025 1.00 55.03 187 GLY A C 1
ATOM 1418 O O . GLY A 1 187 ? -30.960 30.767 0.346 1.00 55.03 187 GLY A O 1
ATOM 1419 N N . ARG A 1 188 ? -31.888 32.814 0.399 1.00 61.12 188 ARG A N 1
ATOM 1420 C CA . ARG A 1 188 ? -31.098 33.454 1.452 1.00 61.12 188 ARG A CA 1
ATOM 1421 C C . ARG A 1 188 ? -31.347 32.742 2.789 1.00 61.12 188 ARG A C 1
ATOM 1423 O O . ARG A 1 188 ? -32.476 32.761 3.264 1.00 61.12 188 ARG A O 1
ATOM 1430 N N . GLN A 1 189 ? -30.311 32.224 3.445 1.00 58.09 189 GLN A N 1
ATOM 1431 C CA . GLN A 1 189 ? -30.326 32.053 4.902 1.00 58.09 189 GLN A CA 1
ATOM 1432 C C . GLN A 1 189 ? -28.913 32.176 5.473 1.00 58.09 189 GLN A C 1
ATOM 1434 O O . GLN A 1 189 ? -28.117 31.245 5.484 1.00 58.09 189 GLN A O 1
ATOM 1439 N N . ALA A 1 190 ? -28.626 33.392 5.936 1.00 68.94 190 ALA A N 1
ATOM 1440 C CA . ALA A 1 190 ? -27.691 33.625 7.016 1.00 68.94 190 ALA A CA 1
ATOM 1441 C C . ALA A 1 190 ? -28.340 33.117 8.306 1.00 68.94 190 ALA A C 1
ATOM 1443 O O . ALA A 1 190 ? -29.501 33.442 8.567 1.00 68.94 190 ALA A O 1
ATOM 1444 N N . ASN A 1 191 ? -27.601 32.381 9.129 1.00 63.69 191 ASN A N 1
ATOM 1445 C CA . ASN A 1 191 ? -27.912 32.350 10.545 1.00 63.69 191 ASN A CA 1
ATOM 1446 C C . ASN A 1 191 ? -26.633 32.290 11.376 1.00 63.69 191 ASN A C 1
ATOM 1448 O O . ASN A 1 191 ? -25.633 31.710 10.955 1.00 63.69 191 ASN A O 1
ATOM 1452 N N . ARG A 1 192 ? -26.723 33.027 12.479 1.00 64.75 192 ARG A N 1
ATOM 1453 C CA . ARG A 1 192 ? -25.705 33.367 13.469 1.00 64.75 192 ARG A CA 1
ATOM 1454 C C . ARG A 1 192 ? -25.273 32.176 14.308 1.00 64.75 192 ARG A C 1
ATOM 1456 O O . ARG A 1 192 ? -26.114 31.275 14.511 1.00 64.75 192 ARG A O 1
#

Foldseek 3Di:
DDDDDDDPDDDPDDPPPPPVPPDPADDQPPVLVVLLVVLVVVLVVCLVVLVLVVNVVSLVVSLVSLVVGDPSPDPVVSVVSNVVSVVVVVVSVVSNPPPPDPPPDPDPDPDDDDDDPDDDDDDDDDDDDDDDDDDDDDDPDDDDDDPPPPPDDDPPPPPDDDPPDDDDDDDDDDDDDDDDDDDDDDDDDDDD

Radius of gyration: 34.15 Å; Cα contacts (8 Å, |Δi|>4): 43; chains: 1; bounding box: 80×64×89 Å

pLDDT: mean 74.4, std 16.59, range [36.56, 97.81]

Mean predicted aligned error: 19.95 Å

Solvent-accessible surface area (backbone atoms only — not comparable to full-atom values): 13660 Å² total; per-residue (Å²): 135,92,87,84,87,88,88,85,78,85,84,91,80,84,93,83,82,77,75,92,74,74,71,96,57,68,67,74,55,67,72,57,49,52,53,53,53,55,48,51,52,51,41,53,49,24,59,75,72,64,36,51,80,75,29,52,63,52,54,54,51,50,50,50,50,49,70,64,52,60,84,74,41,52,66,68,58,44,50,50,52,50,49,50,51,52,51,49,51,52,50,49,56,51,56,66,65,50,69,80,68,79,73,75,73,80,71,79,74,77,79,74,75,79,82,78,87,71,78,85,74,82,79,79,82,78,77,81,82,79,80,83,80,84,74,79,80,78,78,81,75,83,76,77,84,75,75,79,77,75,78,76,83,75,76,81,77,74,80,74,84,76,77,81,78,77,80,78,86,78,78,84,80,79,82,81,87,75,82,87,89,82,88,82,81,92,78,91,76,89,81,134

Nearest PDB structures (foldseek):
  2crb-assembly1_A  TM=7.718E-01  e=1.237E+00  Mus musculus
  5l0w-assembly1_B  TM=6.238E-01  e=9.862E+00  Thermochaetoides thermophila